Protein AF-A0A1Q5PZD9-F1 (afdb_monomer_lite)

Foldseek 3Di:
DDPVVVQVLQADPVRHGVVVLVVQLVLLVVVLVVVPNDQPDPVSVVVLSNLSSLLSVLCVVVVVPDQDSLLSNLLSVLLVLCVVPDDPVVSSVVSNVLSVVSSPDDNVVNNVVSVVVVVVSVVVVVVVVVVVVVVVVVVCLVVQHWDWAFDDPPPPDGGTDIDTSDDPVRCVVVVVVVVVVVVVVVVVVVVVVPDPPPPPPDDDDDDDDDD

Secondary structure (DSSP, 8-state):
--HHHHHHHHB-TTS-B-HHHHHHHHHHHHHHHHTT----SHHHHHHHHHHHHHHHHHHHHHT-----HHHHHHHHHHHHHHGGGS-HHHHHHHHHHHHHHHHHS-HHHHHHHHHHHHHHHHHHHHHHHHHHHHHHHHHHHHTT-EEEEEPPTTSSS-SEEEEE---HHHHHHHHHHHHHHHHHHHHHHHHHHTSPP------S--PPPP-

Radius of gyration: 31.78 Å; chains: 1; bounding box: 61×82×77 Å

Structure (mmCIF, N/CA/C/O backbone):
data_AF-A0A1Q5PZD9-F1
#
_entry.id   AF-A0A1Q5PZD9-F1
#
loop_
_atom_site.group_PDB
_atom_site.id
_atom_site.type_symbol
_atom_site.label_atom_id
_atom_site.label_alt_id
_atom_site.label_comp_id
_atom_site.label_asym_id
_atom_site.label_entity_id
_atom_site.label_seq_id
_atom_site.pdbx_PDB_ins_code
_atom_site.Cartn_x
_atom_site.Cartn_y
_atom_site.Cartn_z
_atom_site.occupancy
_atom_site.B_iso_or_equiv
_atom_site.auth_seq_id
_atom_site.auth_comp_id
_atom_site.auth_asym_id
_atom_site.auth_atom_id
_atom_site.pdbx_PDB_model_num
ATOM 1 N N . MET A 1 1 ? 17.433 -5.705 14.938 1.00 48.38 1 MET A N 1
ATOM 2 C CA . MET A 1 1 ? 16.698 -5.072 16.043 1.00 48.38 1 MET A CA 1
ATOM 3 C C . MET A 1 1 ? 16.615 -6.044 17.203 1.00 48.38 1 MET A C 1
ATOM 5 O O . MET A 1 1 ? 16.236 -7.189 16.971 1.00 48.38 1 MET A O 1
ATOM 9 N N . SER A 1 2 ? 17.057 -5.641 18.393 1.00 48.88 2 SER A N 1
ATOM 10 C CA . SER A 1 2 ? 17.080 -6.491 19.592 1.00 48.88 2 SER A CA 1
ATOM 11 C C . SER A 1 2 ? 15.732 -6.438 20.325 1.00 48.88 2 SER A C 1
ATOM 13 O O . SER A 1 2 ? 14.973 -5.486 20.16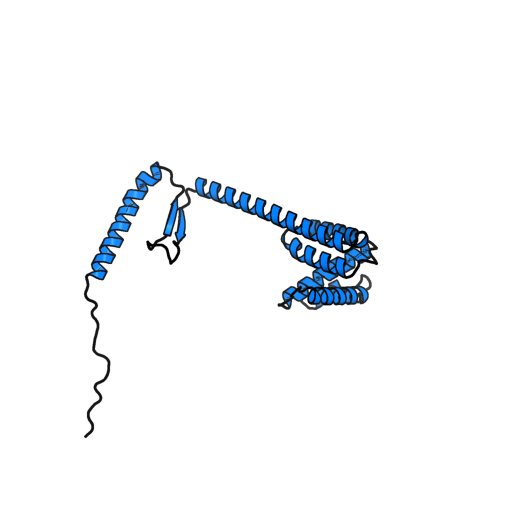8 1.00 48.88 2 SER A O 1
ATOM 15 N N . HIS A 1 3 ? 15.428 -7.442 21.157 1.00 51.12 3 HIS A N 1
ATOM 16 C CA . HIS A 1 3 ? 14.236 -7.467 22.030 1.00 51.12 3 HIS A CA 1
ATOM 17 C C . HIS A 1 3 ? 14.042 -6.165 22.838 1.00 51.12 3 HIS A C 1
ATOM 19 O O . HIS A 1 3 ? 12.917 -5.773 23.130 1.00 51.12 3 HIS A O 1
ATOM 25 N N . SER A 1 4 ? 15.140 -5.471 23.135 1.00 54.16 4 SER A N 1
ATOM 26 C CA . SER A 1 4 ? 15.207 -4.182 23.825 1.00 54.16 4 SER A CA 1
ATOM 27 C C . SER A 1 4 ? 14.403 -3.070 23.137 1.00 54.16 4 SER A C 1
ATOM 29 O O . SER A 1 4 ? 13.755 -2.286 23.818 1.00 54.16 4 SER A O 1
ATOM 31 N N . GLU A 1 5 ? 14.411 -3.008 21.801 1.00 58.25 5 GLU A N 1
ATOM 32 C CA . GLU A 1 5 ? 13.718 -1.954 21.036 1.00 58.25 5 GLU A CA 1
ATOM 33 C C . GLU A 1 5 ? 12.198 -2.157 21.015 1.00 58.25 5 GLU A C 1
ATOM 35 O O . GLU A 1 5 ? 11.444 -1.190 20.978 1.00 58.25 5 GLU A O 1
ATOM 40 N N . LEU A 1 6 ? 11.739 -3.411 21.080 1.00 58.62 6 LEU A N 1
ATOM 41 C CA . LEU A 1 6 ? 10.318 -3.744 21.203 1.00 58.62 6 LEU A CA 1
ATOM 42 C C . LEU A 1 6 ? 9.787 -3.440 22.602 1.00 58.62 6 LEU A C 1
ATOM 44 O O . LEU A 1 6 ? 8.715 -2.863 22.721 1.00 58.62 6 LEU A O 1
ATOM 48 N N . ILE A 1 7 ? 10.551 -3.775 23.646 1.00 63.88 7 ILE A N 1
ATOM 49 C CA . ILE A 1 7 ? 10.194 -3.425 25.028 1.00 63.88 7 ILE A CA 1
ATOM 50 C C . ILE A 1 7 ? 10.109 -1.904 25.172 1.00 63.88 7 ILE A C 1
ATOM 52 O O . ILE A 1 7 ? 9.107 -1.411 25.676 1.00 63.88 7 ILE A O 1
ATOM 56 N N . ALA A 1 8 ? 11.091 -1.168 24.636 1.00 62.62 8 ALA A N 1
ATOM 57 C CA . ALA A 1 8 ? 11.085 0.295 24.630 1.00 62.62 8 ALA A CA 1
ATOM 58 C C . ALA A 1 8 ? 9.850 0.887 23.921 1.00 62.62 8 ALA A C 1
ATOM 60 O O . ALA A 1 8 ? 9.328 1.921 24.326 1.00 62.62 8 ALA A O 1
ATOM 61 N N . GLN A 1 9 ? 9.358 0.218 22.874 1.00 63.75 9 GLN A N 1
ATOM 62 C CA . GLN A 1 9 ? 8.163 0.624 22.131 1.00 63.75 9 GLN A CA 1
ATOM 63 C C . GLN A 1 9 ? 6.851 0.443 22.898 1.00 63.75 9 GLN A C 1
ATOM 65 O O . GLN A 1 9 ? 5.849 1.035 22.497 1.00 63.75 9 GLN A O 1
ATOM 70 N N . PHE A 1 10 ? 6.840 -0.391 23.935 1.00 65.75 10 PHE A N 1
ATOM 71 C CA . PHE A 1 10 ? 5.665 -0.675 24.760 1.00 65.75 10 PHE A CA 1
ATOM 72 C C . PHE A 1 10 ? 5.826 -0.204 26.199 1.00 65.75 10 PHE A C 1
ATOM 74 O O . PHE A 1 10 ? 4.937 -0.431 27.009 1.00 65.75 10 PHE A O 1
ATOM 81 N N . THR A 1 11 ? 6.929 0.461 26.525 1.00 68.44 11 THR A N 1
ATOM 82 C CA . THR A 1 11 ? 7.071 1.180 27.786 1.00 68.44 11 THR A CA 1
ATOM 83 C C . THR A 1 11 ? 6.455 2.571 27.683 1.00 68.44 11 THR A C 1
ATOM 85 O O . THR A 1 11 ? 6.725 3.308 26.735 1.00 68.44 11 THR A O 1
ATOM 88 N N . THR A 1 12 ? 5.632 2.923 28.664 1.00 66.69 12 THR A N 1
ATOM 89 C CA . THR A 1 12 ? 5.070 4.257 28.873 1.00 66.69 12 THR A CA 1
ATOM 90 C C . THR A 1 12 ? 6.176 5.277 29.157 1.00 66.69 12 THR A C 1
ATOM 92 O O . THR A 1 12 ? 7.321 4.927 29.451 1.00 66.69 12 THR A O 1
ATOM 95 N N . GLU A 1 13 ? 5.826 6.565 29.153 1.00 66.94 13 GLU A N 1
ATOM 96 C CA . GLU A 1 13 ? 6.742 7.647 29.550 1.00 66.94 13 GLU A CA 1
ATOM 97 C C . GLU A 1 13 ? 7.245 7.506 31.000 1.00 66.94 13 GLU A C 1
ATOM 99 O O . GLU A 1 13 ? 8.304 8.026 31.346 1.00 66.94 13 GLU A O 1
ATOM 104 N N . THR A 1 14 ? 6.520 6.758 31.841 1.00 69.88 14 THR A N 1
ATOM 105 C CA . THR A 1 14 ? 6.902 6.430 33.222 1.00 69.88 14 THR A CA 1
ATOM 106 C C . THR A 1 14 ? 7.797 5.190 33.334 1.00 69.88 14 THR A C 1
ATOM 108 O O . THR A 1 14 ? 8.243 4.861 34.431 1.00 69.88 14 THR A O 1
ATOM 111 N N . GLY A 1 15 ? 8.106 4.520 32.217 1.00 64.94 15 GLY A N 1
ATOM 112 C CA . GLY A 1 15 ? 8.974 3.340 32.165 1.00 64.94 15 GLY A CA 1
ATOM 113 C C . GLY A 1 15 ? 8.275 2.014 32.483 1.00 64.94 15 GLY A C 1
ATOM 114 O O . GLY A 1 15 ? 8.948 0.992 32.619 1.00 64.94 15 GLY A O 1
ATOM 115 N N . GLU A 1 16 ? 6.946 2.006 32.589 1.00 72.75 16 GLU A N 1
ATOM 116 C CA . GLU A 1 16 ? 6.141 0.803 32.822 1.00 72.75 16 GLU A CA 1
ATOM 117 C C . GLU A 1 16 ? 5.703 0.184 31.494 1.00 72.75 16 GLU A C 1
ATOM 119 O O . GLU A 1 16 ? 5.474 0.899 30.527 1.00 72.75 16 GLU A O 1
ATOM 124 N N . LEU A 1 17 ? 5.568 -1.140 31.415 1.00 67.88 17 LEU A N 1
ATOM 125 C CA . LEU A 1 17 ? 4.989 -1.777 30.228 1.00 67.88 17 LEU A CA 1
ATOM 126 C C . LEU A 1 17 ? 3.489 -1.468 30.147 1.00 67.88 17 LEU A C 1
ATOM 128 O O . LEU A 1 17 ? 2.744 -1.745 31.085 1.00 67.88 17 LEU A O 1
ATOM 132 N N . ASP A 1 18 ? 3.049 -0.950 29.005 1.00 72.44 18 ASP A N 1
ATOM 133 C CA . ASP A 1 18 ? 1.646 -0.694 28.695 1.00 72.44 18 ASP A CA 1
ATOM 134 C C . ASP A 1 18 ? 0.926 -2.019 28.405 1.00 72.44 18 ASP A C 1
ATOM 136 O O . ASP A 1 18 ? 0.806 -2.474 27.264 1.00 72.44 18 ASP A O 1
ATOM 140 N N . LEU A 1 19 ? 0.486 -2.676 29.481 1.00 68.75 19 LEU A N 1
ATOM 141 C CA . LEU A 1 19 ? -0.228 -3.951 29.416 1.00 68.75 19 LEU A CA 1
ATOM 142 C C . LEU A 1 19 ? -1.550 -3.828 28.646 1.00 68.75 19 LEU A C 1
ATOM 144 O O . LEU A 1 19 ? -1.925 -4.762 27.946 1.00 68.75 19 LEU A O 1
ATOM 148 N N . GLY A 1 20 ? -2.213 -2.668 28.705 1.00 67.06 20 GLY A N 1
ATOM 149 C CA . GLY A 1 20 ? -3.445 -2.422 27.955 1.00 67.06 20 GLY A CA 1
ATOM 150 C C . GLY A 1 20 ? -3.204 -2.402 26.446 1.00 67.06 20 GLY A C 1
ATOM 151 O O . GLY A 1 20 ? -3.944 -3.033 25.691 1.00 67.06 20 GLY A O 1
ATOM 152 N N . ALA A 1 21 ? -2.130 -1.745 25.999 1.00 67.56 21 ALA A N 1
ATOM 153 C CA . ALA A 1 21 ? -1.723 -1.793 24.598 1.00 67.56 21 ALA A CA 1
ATOM 154 C C . ALA A 1 21 ? -1.313 -3.208 24.167 1.00 67.56 21 ALA A C 1
ATOM 156 O O . ALA A 1 21 ? -1.641 -3.627 23.059 1.00 67.56 21 ALA A O 1
ATOM 157 N N . LEU A 1 22 ? -0.621 -3.964 25.025 1.00 71.50 22 LEU A N 1
ATOM 158 C CA . LEU A 1 22 ? -0.232 -5.344 24.720 1.00 71.50 22 LEU A CA 1
ATOM 159 C C . LEU A 1 22 ? -1.444 -6.276 24.577 1.00 71.50 22 LEU A C 1
ATOM 161 O O . LEU A 1 22 ? -1.489 -7.049 23.620 1.00 71.50 22 LEU A O 1
ATOM 165 N N . ASP A 1 23 ? -2.439 -6.161 25.456 1.00 69.88 23 ASP A N 1
ATOM 166 C CA . ASP A 1 23 ? -3.681 -6.938 25.378 1.00 69.88 23 ASP A CA 1
ATOM 167 C C . ASP A 1 23 ? -4.491 -6.585 24.120 1.00 69.88 23 ASP A C 1
ATOM 169 O O . ASP A 1 23 ? -4.979 -7.475 23.418 1.00 69.88 23 ASP A O 1
ATOM 173 N N . ALA A 1 24 ? -4.577 -5.295 23.773 1.00 67.62 24 ALA A N 1
ATOM 174 C CA . ALA A 1 24 ? -5.228 -4.845 22.543 1.00 67.62 24 ALA A CA 1
ATOM 175 C C . ALA A 1 24 ? -4.520 -5.386 21.289 1.00 67.62 24 ALA A C 1
ATOM 177 O O . ALA A 1 24 ? -5.163 -5.819 20.331 1.00 67.62 24 ALA A O 1
ATOM 178 N N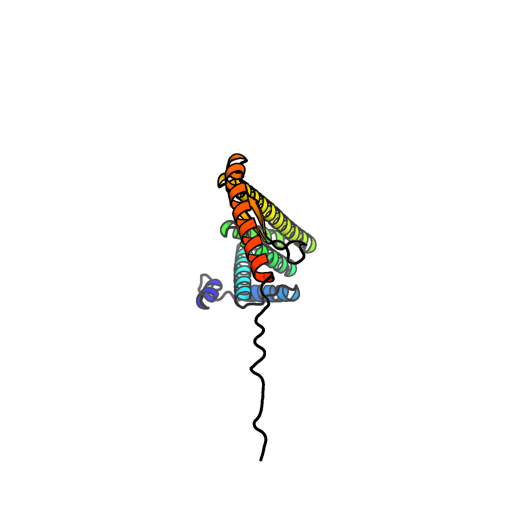 . ILE A 1 25 ? -3.185 -5.413 21.293 1.00 75.44 25 ILE A N 1
ATOM 179 C CA . ILE A 1 25 ? -2.397 -5.986 20.198 1.00 75.44 25 ILE A CA 1
ATOM 180 C C . ILE A 1 25 ? -2.634 -7.490 20.091 1.00 75.44 25 ILE A C 1
ATOM 182 O O . ILE A 1 25 ? -2.836 -7.976 18.982 1.00 75.44 25 ILE A O 1
ATOM 186 N N . ASP A 1 26 ? -2.641 -8.230 21.200 1.00 74.44 26 ASP A N 1
ATOM 187 C CA . ASP A 1 26 ? -2.904 -9.673 21.191 1.00 74.44 26 ASP A CA 1
ATOM 188 C C . ASP A 1 26 ? -4.314 -9.988 20.661 1.00 74.44 26 ASP A C 1
ATOM 190 O O . ASP A 1 26 ? -4.474 -10.856 19.798 1.00 74.44 26 ASP A O 1
ATOM 194 N N . ALA A 1 27 ? -5.327 -9.218 21.072 1.00 68.81 27 ALA A N 1
ATOM 195 C CA . ALA A 1 27 ? -6.689 -9.328 20.549 1.00 68.81 27 ALA A CA 1
ATOM 196 C C . ALA A 1 27 ? -6.745 -9.097 19.027 1.00 68.81 27 ALA A C 1
ATOM 198 O O . ALA A 1 27 ? -7.288 -9.923 18.287 1.00 68.81 27 ALA A O 1
ATOM 199 N N . LEU A 1 28 ? -6.101 -8.035 18.531 1.00 70.44 28 LEU A N 1
ATOM 200 C CA . LEU A 1 28 ? -6.043 -7.725 17.097 1.00 70.44 28 LEU A CA 1
ATOM 201 C C . LEU A 1 28 ? -5.227 -8.750 16.304 1.00 70.44 28 LEU A C 1
ATOM 203 O O . LEU A 1 28 ? -5.558 -9.074 15.160 1.00 70.44 28 LEU A O 1
ATOM 207 N N . LEU A 1 29 ? -4.170 -9.307 16.896 1.00 75.88 29 LEU A N 1
ATOM 208 C CA . LEU A 1 29 ? -3.403 -10.383 16.280 1.00 75.88 29 LEU A CA 1
ATOM 209 C C . LEU A 1 29 ? -4.251 -11.649 16.141 1.00 75.88 29 LEU A C 1
ATOM 211 O O . LEU A 1 29 ? -4.198 -12.268 15.070 1.00 75.88 29 LEU A O 1
ATOM 215 N N . ARG A 1 30 ? -5.029 -12.020 17.167 1.00 74.12 30 ARG A N 1
ATOM 216 C CA . ARG A 1 30 ? -5.947 -13.172 17.131 1.00 74.12 30 ARG A CA 1
ATOM 217 C C . ARG A 1 30 ? -7.059 -12.983 16.104 1.00 74.12 30 ARG A C 1
ATOM 219 O O . ARG A 1 30 ? -7.180 -13.818 15.210 1.00 74.12 30 ARG A O 1
ATOM 226 N N . ALA A 1 31 ? -7.763 -11.854 16.135 1.00 66.31 31 ALA A N 1
ATOM 227 C CA . ALA A 1 31 ? -8.802 -11.526 15.154 1.00 66.31 31 ALA A CA 1
ATOM 228 C C . ALA A 1 31 ? -8.245 -11.469 13.714 1.00 66.31 31 ALA A C 1
ATOM 230 O O . ALA A 1 31 ? -8.852 -11.939 12.744 1.00 66.31 31 ALA A O 1
ATOM 231 N N . GLY A 1 32 ? -7.015 -10.971 13.558 1.00 69.06 32 GLY A N 1
ATOM 232 C CA . GLY A 1 32 ? -6.272 -11.042 12.304 1.00 69.06 32 GLY A CA 1
ATOM 233 C C . GLY A 1 32 ? -6.084 -12.479 11.811 1.00 69.06 32 GLY A C 1
ATOM 234 O O . GLY A 1 32 ? -6.317 -12.766 10.638 1.00 69.06 32 GLY A O 1
ATOM 235 N N . GLN A 1 33 ? -5.706 -13.397 12.698 1.00 74.31 33 GLN A N 1
ATOM 236 C CA . GLN A 1 33 ? -5.476 -14.798 12.348 1.00 74.31 33 GLN A CA 1
ATOM 237 C C . GLN A 1 33 ? -6.770 -15.517 11.952 1.00 74.31 33 GLN A C 1
ATOM 239 O O . GLN A 1 33 ? -6.786 -16.231 10.951 1.00 74.31 33 GLN A O 1
ATOM 244 N N . GLU A 1 34 ? -7.861 -15.274 12.678 1.00 69.50 34 GLU A N 1
ATOM 245 C CA . GLU A 1 34 ? -9.195 -15.814 12.378 1.00 69.50 34 GLU A CA 1
ATOM 246 C C . GLU A 1 34 ? -9.736 -15.316 11.030 1.00 69.50 34 GLU A C 1
ATOM 248 O O . GLU A 1 34 ? -10.401 -16.054 10.307 1.00 69.50 34 GLU A O 1
ATOM 253 N N . SER A 1 35 ? -9.373 -14.093 10.633 1.00 56.66 35 SER A N 1
ATOM 254 C CA . SER A 1 35 ? -9.736 -13.509 9.335 1.00 56.66 35 SER A CA 1
ATOM 255 C C . SER A 1 35 ? -8.768 -13.856 8.188 1.00 56.66 35 SER A C 1
ATOM 257 O O . SER A 1 35 ? -8.884 -13.307 7.084 1.00 56.66 35 SER A O 1
ATOM 259 N N . GLY A 1 36 ? -7.808 -14.761 8.419 1.00 66.25 36 GLY A N 1
ATOM 260 C CA . GLY A 1 36 ? -6.874 -15.258 7.405 1.00 66.25 36 GLY A CA 1
ATOM 261 C C . GLY A 1 36 ? -5.633 -14.389 7.176 1.00 66.25 36 GLY A C 1
ATOM 262 O O . GLY A 1 36 ? -4.941 -14.568 6.173 1.00 66.25 36 GLY A O 1
ATOM 263 N N . TRP A 1 37 ? -5.320 -13.444 8.070 1.00 73.88 37 TRP A N 1
ATOM 264 C CA . TRP A 1 37 ? -4.041 -12.734 8.038 1.00 73.88 37 TRP A CA 1
ATOM 265 C C . TRP A 1 37 ? -2.918 -13.660 8.514 1.00 73.88 37 TRP A C 1
ATOM 267 O O . TRP A 1 37 ? -2.712 -13.887 9.707 1.00 73.88 37 TRP A O 1
ATOM 277 N N . SER A 1 38 ? -2.175 -14.203 7.554 1.00 69.00 38 SER A N 1
ATOM 278 C CA . SER A 1 38 ? -1.065 -15.107 7.814 1.00 69.00 38 SER A CA 1
ATOM 279 C C . SER A 1 38 ? 0.251 -14.357 8.036 1.00 69.00 38 SER A C 1
ATOM 281 O O . SER A 1 38 ? 0.680 -13.557 7.205 1.00 69.00 38 SER A O 1
ATOM 283 N N . ARG A 1 39 ? 0.924 -14.658 9.150 1.00 77.56 39 ARG A N 1
ATOM 284 C CA . ARG A 1 39 ? 2.240 -14.118 9.531 1.00 77.56 39 ARG A CA 1
ATOM 285 C C . ARG A 1 39 ? 3.234 -15.277 9.559 1.00 77.56 39 ARG A C 1
ATOM 287 O O . ARG A 1 39 ? 3.459 -15.880 10.602 1.00 77.56 39 ARG A O 1
ATOM 294 N N . HIS A 1 40 ? 3.718 -15.670 8.381 1.00 71.75 40 HIS A N 1
ATOM 295 C CA . HIS A 1 40 ? 4.473 -16.917 8.205 1.00 71.75 40 HIS A CA 1
ATOM 296 C C . HIS A 1 40 ? 5.918 -16.836 8.696 1.00 71.75 40 HIS A C 1
ATOM 298 O O . HIS A 1 40 ? 6.529 -17.875 8.947 1.00 71.75 40 HIS A O 1
ATOM 304 N N . THR A 1 41 ? 6.461 -15.627 8.842 1.00 76.94 41 THR A N 1
ATOM 305 C CA . THR A 1 41 ? 7.812 -15.416 9.358 1.00 76.94 41 THR A CA 1
ATOM 306 C C . THR A 1 41 ? 7.791 -14.657 10.689 1.00 76.94 41 THR A C 1
ATOM 308 O O . THR A 1 41 ? 6.890 -13.846 10.932 1.00 76.94 41 THR A O 1
ATOM 311 N N . PRO A 1 42 ? 8.798 -14.865 11.558 1.00 72.12 42 PRO A N 1
ATOM 312 C CA . PRO A 1 42 ? 8.985 -14.043 12.752 1.00 72.12 42 PRO A CA 1
ATOM 313 C C . PRO A 1 42 ? 9.073 -12.544 12.431 1.00 72.12 42 PRO A C 1
ATOM 315 O O . PRO A 1 42 ? 8.586 -11.718 13.196 1.00 72.12 42 PRO A O 1
ATOM 318 N N . GLN A 1 43 ? 9.655 -12.182 11.286 1.00 71.00 43 GLN A N 1
ATOM 319 C CA . GLN A 1 43 ? 9.760 -10.801 10.821 1.00 71.00 43 GLN A CA 1
ATOM 320 C C . GLN A 1 43 ? 8.389 -10.198 10.496 1.00 71.00 43 GLN A C 1
ATOM 322 O O . GLN A 1 43 ? 8.108 -9.090 10.947 1.00 71.00 43 GLN A O 1
ATOM 327 N N . ASP A 1 44 ? 7.520 -10.933 9.798 1.00 71.69 44 ASP A N 1
ATOM 328 C CA . ASP A 1 44 ? 6.149 -10.485 9.508 1.00 71.69 44 ASP A CA 1
ATOM 329 C C . ASP A 1 44 ? 5.333 -10.331 10.793 1.00 71.69 44 ASP A C 1
ATOM 331 O O . ASP A 1 44 ? 4.532 -9.406 10.932 1.00 71.69 44 ASP A O 1
ATOM 335 N N . HIS A 1 45 ? 5.552 -11.227 11.758 1.00 75.31 45 HIS A N 1
ATOM 336 C CA . HIS A 1 45 ? 4.908 -11.144 13.062 1.00 75.31 45 HIS A CA 1
ATOM 337 C C . HIS A 1 45 ? 5.355 -9.899 13.836 1.00 75.31 45 HIS A C 1
ATOM 339 O O . HIS A 1 45 ? 4.517 -9.143 14.322 1.00 75.31 45 HIS A O 1
ATOM 345 N N . LEU A 1 46 ? 6.662 -9.632 13.892 1.00 73.50 46 LEU A N 1
ATOM 346 C CA . LEU A 1 46 ? 7.195 -8.428 14.529 1.00 73.50 46 LEU A CA 1
ATOM 347 C C . LEU A 1 46 ? 6.724 -7.147 13.835 1.00 73.50 46 LEU A C 1
ATOM 349 O O . LEU A 1 46 ? 6.429 -6.160 14.504 1.00 73.50 46 LEU A O 1
ATOM 353 N N . HIS A 1 47 ? 6.633 -7.153 12.507 1.00 75.19 47 HIS A N 1
ATOM 354 C CA . HIS A 1 47 ? 6.090 -6.033 11.747 1.00 75.19 47 HIS A CA 1
ATOM 355 C C . HIS A 1 47 ? 4.630 -5.753 12.124 1.00 75.19 47 HIS A C 1
ATOM 357 O O . HIS A 1 47 ? 4.277 -4.619 12.445 1.00 75.19 47 HIS A O 1
ATOM 363 N N . ALA A 1 48 ? 3.803 -6.801 12.174 1.00 73.56 48 ALA A N 1
ATOM 364 C CA . ALA A 1 48 ? 2.410 -6.707 12.592 1.00 73.56 48 ALA A CA 1
ATOM 365 C C . ALA A 1 48 ? 2.272 -6.149 14.018 1.00 73.56 48 ALA A C 1
ATOM 367 O O . ALA A 1 48 ? 1.510 -5.211 14.226 1.00 73.56 48 ALA A O 1
ATOM 368 N N . VAL A 1 49 ? 3.050 -6.662 14.978 1.00 74.94 49 VAL A N 1
ATOM 369 C CA . VAL A 1 49 ? 3.075 -6.164 16.367 1.00 74.94 49 VAL A CA 1
ATOM 370 C C . VAL A 1 49 ? 3.409 -4.671 16.416 1.00 74.94 49 VAL A C 1
ATOM 372 O O . VAL A 1 49 ? 2.755 -3.913 17.127 1.00 74.94 49 VAL A O 1
ATOM 375 N N . ARG A 1 50 ? 4.394 -4.215 15.634 1.00 75.88 50 ARG A N 1
ATOM 376 C CA . ARG A 1 50 ? 4.789 -2.796 15.588 1.00 75.88 50 ARG A CA 1
ATOM 377 C C . ARG A 1 50 ? 3.714 -1.903 14.994 1.00 75.88 50 ARG A C 1
ATOM 379 O O . ARG A 1 50 ? 3.474 -0.810 15.504 1.00 75.88 50 ARG A O 1
ATOM 386 N N . LEU A 1 51 ? 3.099 -2.344 13.902 1.00 74.81 51 LEU A N 1
ATOM 387 C CA . LEU A 1 51 ? 2.005 -1.622 13.267 1.00 74.81 51 LEU A CA 1
ATOM 388 C C . LEU A 1 51 ? 0.812 -1.505 14.222 1.00 74.81 51 LEU A C 1
ATOM 390 O O . LEU A 1 51 ? 0.320 -0.405 14.446 1.00 74.81 51 LEU A O 1
ATOM 394 N N . LEU A 1 52 ? 0.415 -2.611 14.851 1.00 75.25 52 LEU A N 1
ATOM 395 C CA . LEU A 1 52 ? -0.671 -2.628 15.830 1.00 75.25 52 LEU A CA 1
ATOM 396 C C . LEU A 1 52 ? -0.343 -1.784 17.067 1.00 75.25 52 LEU A C 1
ATOM 398 O O . LEU A 1 52 ? -1.208 -1.072 17.560 1.00 75.25 52 LEU A O 1
ATOM 402 N N . GLY A 1 53 ? 0.913 -1.776 17.520 1.00 72.19 53 GLY A N 1
ATOM 403 C CA . GLY A 1 53 ? 1.364 -0.893 18.596 1.00 72.19 53 GLY A CA 1
ATOM 404 C C . GLY A 1 53 ? 1.276 0.593 18.245 1.00 72.19 53 GLY A C 1
ATOM 405 O O . GLY A 1 53 ? 0.833 1.392 19.069 1.00 72.19 53 GLY A O 1
ATOM 406 N N . ARG A 1 54 ? 1.645 0.974 17.012 1.00 72.06 54 ARG A N 1
ATOM 407 C CA . ARG A 1 54 ? 1.452 2.347 16.506 1.00 72.06 54 ARG A CA 1
ATOM 408 C C . ARG A 1 54 ? -0.032 2.717 16.470 1.00 72.06 54 ARG A C 1
ATOM 410 O O . ARG A 1 54 ? -0.402 3.762 16.996 1.00 72.06 54 ARG A O 1
ATOM 417 N N . ILE A 1 55 ? -0.864 1.828 15.928 1.00 70.62 55 ILE A N 1
ATOM 418 C CA . ILE A 1 55 ? -2.322 1.990 15.863 1.00 70.62 55 ILE A CA 1
ATOM 419 C C . ILE A 1 55 ? -2.920 2.168 17.264 1.00 70.62 55 ILE A C 1
ATOM 421 O O . ILE A 1 55 ? -3.648 3.128 17.491 1.00 70.62 55 ILE A O 1
ATOM 425 N N . SER A 1 56 ? -2.568 1.303 18.219 1.00 71.06 56 SER A N 1
ATOM 426 C CA . SER A 1 56 ? -3.094 1.336 19.590 1.00 71.06 56 SER A CA 1
ATOM 427 C C . SER A 1 56 ? -2.757 2.643 20.307 1.00 71.06 56 SER A C 1
ATOM 429 O O . SER A 1 56 ? -3.628 3.258 20.918 1.00 71.06 56 SER A O 1
ATOM 431 N N . ARG A 1 57 ? -1.508 3.116 20.206 1.00 71.75 57 ARG A N 1
ATOM 432 C CA . ARG A 1 57 ? -1.109 4.402 20.803 1.00 71.75 57 ARG A CA 1
ATOM 433 C C . ARG A 1 57 ? -1.815 5.580 20.151 1.00 71.75 57 ARG A C 1
ATOM 435 O O . ARG A 1 57 ? -2.202 6.520 20.840 1.00 71.75 57 ARG A O 1
ATOM 442 N N . ARG A 1 58 ? -1.993 5.537 18.829 1.00 70.25 58 ARG A N 1
ATOM 443 C CA . ARG A 1 58 ? -2.693 6.599 18.106 1.00 70.25 58 ARG A CA 1
ATOM 444 C C . ARG A 1 58 ? -4.173 6.636 18.478 1.00 70.25 58 ARG A C 1
ATOM 446 O O . ARG A 1 58 ? -4.680 7.718 18.754 1.00 70.25 58 ARG A O 1
ATOM 453 N N . ALA A 1 59 ? -4.816 5.474 18.589 1.00 67.44 59 ALA A N 1
ATOM 454 C CA . ALA A 1 59 ? -6.184 5.346 19.081 1.00 67.44 59 ALA A CA 1
ATOM 455 C C . ALA A 1 59 ? -6.326 5.932 20.498 1.00 67.44 59 ALA A C 1
ATOM 457 O O . ALA A 1 59 ? -7.194 6.777 20.724 1.00 67.44 59 ALA A O 1
ATOM 458 N N . ALA A 1 60 ? -5.412 5.588 21.415 1.00 67.19 60 ALA A N 1
ATOM 459 C CA . ALA A 1 60 ? -5.384 6.146 22.768 1.00 67.19 60 ALA A CA 1
ATOM 460 C C . ALA A 1 60 ? -5.224 7.678 22.769 1.00 67.19 60 ALA A C 1
ATOM 462 O O . ALA A 1 60 ? -5.972 8.372 23.455 1.00 67.19 60 ALA A O 1
ATOM 463 N N . ALA A 1 61 ? -4.312 8.218 21.952 1.00 68.19 61 ALA A N 1
ATOM 464 C CA . ALA A 1 61 ? -4.100 9.661 21.823 1.00 68.19 61 ALA A CA 1
ATOM 465 C C . ALA A 1 61 ? -5.315 10.400 21.228 1.00 68.19 61 ALA A C 1
ATOM 467 O O . ALA A 1 61 ? -5.584 11.538 21.602 1.00 68.19 61 ALA A O 1
ATOM 468 N N . SER A 1 62 ? -6.058 9.754 20.324 1.00 63.78 62 SER A N 1
ATOM 469 C CA . SER A 1 62 ? -7.281 10.301 19.716 1.00 63.78 62 SER A CA 1
ATOM 470 C C . SER A 1 62 ? -8.532 10.181 20.601 1.00 63.78 62 SER A C 1
ATOM 472 O O . SER A 1 62 ? -9.589 10.686 20.238 1.00 63.78 62 SER A O 1
ATOM 474 N N . GLY A 1 63 ? -8.449 9.506 21.756 1.00 62.66 63 GLY A N 1
ATOM 475 C CA . GLY A 1 63 ? -9.616 9.228 22.603 1.00 62.66 63 GLY A CA 1
ATOM 476 C C . GLY A 1 63 ? -10.583 8.192 22.013 1.00 62.66 63 GLY A C 1
ATOM 477 O O . GLY A 1 63 ? -11.696 8.034 22.512 1.00 62.66 63 GLY A O 1
ATOM 478 N N . ALA A 1 64 ? -10.161 7.469 20.971 1.00 61.72 64 ALA A N 1
ATOM 479 C CA . ALA A 1 64 ? -10.905 6.406 20.308 1.00 61.72 64 ALA A CA 1
ATOM 480 C C . ALA A 1 64 ? -10.936 5.139 21.183 1.00 61.72 64 ALA A C 1
ATOM 482 O O . ALA A 1 64 ? -10.245 4.158 20.924 1.00 61.72 64 ALA A O 1
ATOM 483 N N . THR A 1 65 ? -11.717 5.167 22.262 1.00 59.78 65 THR A N 1
ATOM 484 C CA . THR A 1 65 ? -11.773 4.087 23.263 1.00 59.78 65 THR A CA 1
ATOM 485 C C . THR A 1 65 ? -12.718 2.937 22.898 1.00 59.78 65 THR A C 1
ATOM 487 O O . THR A 1 65 ? -12.759 1.942 23.615 1.00 59.78 65 THR A O 1
ATOM 490 N N . CYS A 1 66 ? -13.471 3.032 21.796 1.00 65.25 66 CYS A N 1
ATOM 491 C CA . CYS A 1 66 ? -14.457 2.023 21.383 1.00 65.25 66 CYS A CA 1
ATOM 492 C C . CYS A 1 66 ? -14.454 1.797 19.863 1.00 65.25 66 CYS A C 1
ATOM 494 O O . CYS A 1 66 ? -15.442 2.068 19.185 1.00 65.25 66 CYS A O 1
ATOM 496 N N . ILE A 1 67 ? -13.346 1.297 19.312 1.00 69.56 67 ILE A N 1
ATOM 497 C CA . ILE A 1 67 ? -13.347 0.748 17.948 1.00 69.56 67 ILE A CA 1
ATOM 498 C C . ILE A 1 67 ? -13.808 -0.708 18.037 1.00 69.56 67 ILE A C 1
ATOM 500 O O . ILE A 1 67 ? -13.259 -1.478 18.820 1.00 69.56 67 ILE A O 1
ATOM 504 N N . ALA A 1 68 ? -14.800 -1.098 17.235 1.00 72.88 68 ALA A N 1
ATOM 505 C CA . ALA A 1 68 ? -15.211 -2.497 17.145 1.00 72.88 68 ALA A CA 1
ATOM 506 C C . ALA A 1 68 ? -14.047 -3.375 16.648 1.00 72.88 68 ALA A C 1
ATOM 508 O O . ALA A 1 68 ? -13.353 -2.997 15.701 1.00 72.88 68 ALA A O 1
ATOM 509 N N . ASP A 1 69 ? -13.868 -4.569 17.222 1.00 71.62 69 ASP A N 1
ATOM 510 C CA . ASP A 1 69 ? -12.758 -5.478 16.881 1.00 71.62 69 ASP A CA 1
ATOM 511 C C . ASP A 1 69 ? -12.667 -5.773 15.376 1.00 71.62 69 ASP A C 1
ATOM 513 O O . ASP A 1 69 ? -11.576 -5.867 14.803 1.00 71.62 69 ASP A O 1
ATOM 517 N N . THR A 1 70 ? -13.817 -5.866 14.704 1.00 75.19 70 THR A N 1
ATOM 518 C CA . THR A 1 70 ? -13.918 -6.048 13.250 1.00 75.19 70 THR A CA 1
ATOM 519 C C . THR A 1 70 ? -13.341 -4.860 12.481 1.00 75.19 70 THR A C 1
ATOM 521 O O . THR A 1 70 ? -12.548 -5.058 11.556 1.00 75.19 70 THR A O 1
ATOM 524 N N . ASN A 1 71 ? -13.672 -3.633 12.890 1.00 81.62 71 ASN A N 1
ATOM 525 C CA . ASN A 1 71 ? -13.169 -2.401 12.282 1.00 81.62 71 ASN A CA 1
ATOM 526 C C . ASN A 1 71 ? -11.675 -2.246 12.540 1.00 81.62 71 ASN A C 1
ATOM 528 O O . ASN A 1 71 ? -10.915 -2.001 11.607 1.00 81.62 71 ASN A O 1
ATOM 532 N N . ALA A 1 72 ? -11.227 -2.473 13.773 1.00 76.31 72 ALA A N 1
ATOM 533 C CA . ALA A 1 72 ? -9.815 -2.391 14.121 1.00 76.31 72 ALA A CA 1
ATOM 534 C C . ALA A 1 72 ? -8.976 -3.425 13.343 1.00 76.31 72 ALA A C 1
ATOM 536 O O . ALA A 1 72 ? -7.922 -3.096 12.793 1.00 76.31 72 ALA A O 1
ATOM 537 N N . THR A 1 73 ? -9.478 -4.656 13.199 1.00 76.19 73 THR A N 1
ATOM 538 C CA . THR A 1 73 ? -8.820 -5.704 12.402 1.00 76.19 73 THR A CA 1
ATOM 539 C C . THR A 1 73 ? -8.765 -5.338 10.920 1.00 76.19 73 THR A C 1
ATOM 541 O O . THR A 1 73 ? -7.727 -5.506 10.272 1.00 76.19 73 THR A O 1
ATOM 544 N N . LYS A 1 74 ? -9.866 -4.820 10.359 1.00 84.88 74 LYS A N 1
ATOM 545 C CA . LYS A 1 74 ? -9.909 -4.381 8.960 1.00 84.88 74 LYS A CA 1
ATOM 546 C C . LYS A 1 74 ? -8.958 -3.206 8.725 1.00 84.88 74 LYS A C 1
ATOM 548 O O . LYS A 1 74 ? -8.162 -3.279 7.792 1.00 84.88 74 LYS A O 1
ATOM 553 N N . ALA A 1 75 ? -8.970 -2.198 9.596 1.00 83.00 75 ALA A N 1
ATOM 554 C CA . ALA A 1 75 ? -8.073 -1.047 9.541 1.00 83.00 75 ALA A CA 1
ATOM 555 C C . ALA A 1 75 ? -6.603 -1.487 9.557 1.00 83.00 75 ALA A C 1
ATOM 557 O O . ALA A 1 75 ? -5.839 -1.106 8.675 1.00 83.00 75 ALA A O 1
ATOM 558 N N . ALA A 1 76 ? -6.219 -2.371 10.484 1.00 79.44 76 ALA A N 1
ATOM 559 C CA . ALA A 1 76 ? -4.857 -2.893 10.563 1.00 79.44 76 ALA A CA 1
ATOM 560 C C . ALA A 1 76 ? -4.420 -3.613 9.275 1.00 79.44 76 ALA A C 1
ATOM 562 O O . ALA A 1 76 ? -3.296 -3.427 8.806 1.00 79.44 76 ALA A O 1
ATOM 563 N N . ARG A 1 77 ? -5.307 -4.409 8.661 1.00 81.06 77 ARG A N 1
ATOM 564 C CA . ARG A 1 77 ? -5.019 -5.089 7.385 1.00 81.06 77 ARG A CA 1
ATOM 565 C C . ARG A 1 77 ? -4.860 -4.108 6.230 1.00 81.06 77 ARG A C 1
ATOM 567 O O . ARG A 1 77 ? -3.964 -4.296 5.405 1.00 81.06 77 ARG A O 1
ATOM 574 N N . THR A 1 78 ? -5.725 -3.101 6.166 1.00 86.19 78 THR A N 1
ATOM 575 C CA . THR A 1 78 ? -5.669 -2.034 5.164 1.00 86.19 78 THR A CA 1
ATOM 576 C C . THR A 1 78 ? -4.361 -1.261 5.292 1.00 86.19 78 THR A C 1
ATOM 578 O O . THR A 1 78 ? -3.593 -1.196 4.336 1.00 86.19 78 THR A O 1
ATOM 581 N N . LEU A 1 79 ? -4.034 -0.794 6.498 1.00 84.38 79 LEU A N 1
ATOM 582 C CA . LEU A 1 79 ? -2.805 -0.056 6.785 1.00 84.38 79 LEU A CA 1
ATOM 583 C C . LEU A 1 79 ? -1.550 -0.880 6.473 1.00 84.38 79 LEU A C 1
ATOM 585 O O . LEU A 1 79 ? -0.649 -0.376 5.813 1.00 84.38 79 LEU A O 1
ATOM 589 N N . ASN A 1 80 ? -1.518 -2.171 6.819 1.00 82.19 80 ASN A N 1
ATOM 590 C CA . ASN A 1 80 ? -0.387 -3.047 6.490 1.00 82.19 80 ASN A CA 1
ATOM 591 C C . ASN A 1 80 ? -0.151 -3.180 4.972 1.00 82.19 80 ASN A C 1
ATOM 593 O O . ASN A 1 80 ? 0.978 -3.360 4.523 1.00 82.19 80 ASN A O 1
ATOM 597 N N . ARG A 1 81 ? -1.213 -3.116 4.159 1.00 82.12 81 ARG A N 1
ATOM 598 C CA . ARG A 1 81 ? -1.091 -3.124 2.691 1.00 82.12 81 ARG A CA 1
ATOM 599 C C . ARG A 1 81 ? -0.657 -1.771 2.142 1.00 82.12 81 ARG A C 1
ATOM 601 O O . ARG A 1 81 ? 0.090 -1.745 1.163 1.00 82.12 81 ARG A O 1
ATOM 608 N N . CYS A 1 82 ? -1.123 -0.692 2.765 1.00 82.69 82 CYS A N 1
ATOM 609 C CA . CYS A 1 82 ? -0.826 0.676 2.370 1.00 82.69 82 CYS A CA 1
ATOM 610 C C . CYS A 1 82 ? 0.602 1.103 2.730 1.00 82.69 82 CYS A C 1
ATOM 612 O O . CYS A 1 82 ? 1.202 1.821 1.946 1.00 82.69 82 CYS A O 1
ATOM 614 N N . GLU A 1 83 ? 1.172 0.641 3.850 1.00 81.75 83 GLU A N 1
ATOM 615 C CA . GLU A 1 83 ? 2.425 1.168 4.431 1.00 81.75 83 GLU A CA 1
ATOM 616 C C . GLU A 1 83 ? 3.574 1.323 3.426 1.00 81.75 83 GLU A C 1
ATOM 618 O O . GLU A 1 83 ? 4.269 2.329 3.417 1.00 81.75 83 GLU A O 1
ATOM 623 N N . ARG A 1 84 ? 3.734 0.367 2.507 1.00 81.25 84 ARG A N 1
ATOM 624 C CA . ARG A 1 84 ? 4.793 0.390 1.481 1.00 81.25 84 ARG A CA 1
ATOM 625 C C . ARG A 1 84 ? 4.649 1.480 0.410 1.00 81.25 84 ARG A C 1
ATOM 627 O O . ARG A 1 84 ? 5.557 1.635 -0.402 1.00 81.25 84 ARG A O 1
ATOM 634 N N . PHE A 1 85 ? 3.499 2.141 0.338 1.00 80.75 85 PHE A N 1
ATOM 635 C CA . PHE A 1 85 ? 3.167 3.124 -0.693 1.00 80.75 85 PHE A CA 1
ATOM 636 C C . PHE A 1 85 ? 3.202 4.567 -0.186 1.00 80.75 85 PHE A C 1
ATOM 638 O O . PHE A 1 85 ? 3.112 5.481 -1.000 1.00 80.75 85 PHE A O 1
ATOM 645 N N . PHE A 1 86 ? 3.322 4.772 1.126 1.00 81.38 86 PHE A N 1
ATOM 646 C CA . PHE A 1 86 ? 3.282 6.092 1.745 1.00 81.38 86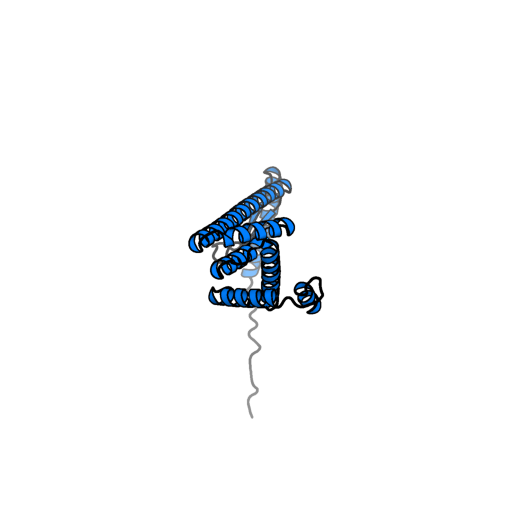 PHE A CA 1
ATOM 647 C C . PHE A 1 86 ? 4.578 6.372 2.500 1.00 81.38 86 PHE A C 1
ATOM 649 O O . PHE A 1 86 ? 5.176 5.472 3.092 1.00 81.38 86 PHE A O 1
ATOM 656 N N . ASP A 1 87 ? 4.982 7.639 2.511 1.00 84.75 87 ASP A N 1
ATOM 657 C CA . ASP A 1 87 ? 6.021 8.105 3.421 1.00 84.75 87 ASP A CA 1
ATOM 658 C C . ASP A 1 87 ? 5.532 8.002 4.878 1.00 84.75 87 ASP A C 1
ATOM 660 O O . ASP A 1 87 ? 4.328 8.134 5.123 1.00 84.75 87 ASP A O 1
ATOM 664 N N . PRO A 1 88 ? 6.428 7.800 5.864 1.00 79.06 88 PRO A N 1
ATOM 665 C CA . PRO A 1 88 ? 6.034 7.554 7.253 1.00 79.06 88 PRO A CA 1
ATOM 666 C C . PRO A 1 88 ? 5.103 8.616 7.855 1.00 79.06 88 PRO A C 1
ATOM 668 O O . PRO A 1 88 ? 4.140 8.263 8.526 1.00 79.06 88 PRO A O 1
ATOM 671 N N . GLU A 1 89 ? 5.348 9.901 7.583 1.00 81.31 89 GLU A N 1
ATOM 672 C CA . GLU A 1 89 ? 4.530 11.008 8.107 1.00 81.31 89 GLU A CA 1
ATOM 673 C C . GLU A 1 89 ? 3.105 10.980 7.533 1.00 81.31 89 GLU A C 1
ATOM 675 O O . GLU A 1 89 ? 2.125 11.045 8.272 1.00 81.31 89 GLU A O 1
ATOM 680 N N . VAL A 1 90 ? 2.983 10.779 6.217 1.00 84.44 90 VAL A N 1
ATOM 681 C CA . VAL A 1 90 ? 1.688 10.670 5.525 1.00 84.44 90 VAL A CA 1
ATOM 682 C C . VAL A 1 90 ? 0.946 9.407 5.965 1.00 84.44 90 VAL A C 1
ATOM 684 O O . VAL A 1 90 ? -0.276 9.401 6.109 1.00 84.44 90 VAL A O 1
ATOM 687 N N . PHE A 1 91 ? 1.681 8.323 6.204 1.00 84.25 91 PHE A N 1
ATOM 688 C CA . PHE A 1 91 ? 1.115 7.078 6.700 1.00 84.25 91 PHE A CA 1
ATOM 689 C C . PHE A 1 91 ? 0.556 7.218 8.122 1.00 84.25 91 PHE A C 1
ATOM 691 O O . PHE A 1 91 ? -0.497 6.650 8.424 1.00 84.25 91 PHE A O 1
ATOM 698 N N . ASP A 1 92 ? 1.214 7.989 8.986 1.00 78.69 92 ASP A N 1
ATOM 699 C CA . ASP A 1 92 ? 0.729 8.266 10.338 1.00 78.69 92 ASP A CA 1
ATOM 700 C C . ASP A 1 92 ? -0.545 9.133 10.322 1.00 78.69 92 ASP A C 1
ATOM 702 O O . ASP A 1 92 ? -1.473 8.885 11.100 1.00 78.69 92 ASP A O 1
ATOM 706 N N . GLU A 1 93 ? -0.645 10.098 9.402 1.00 84.44 93 GLU A N 1
ATOM 707 C CA . GLU A 1 93 ? -1.871 10.879 9.176 1.00 84.44 93 GLU A CA 1
ATOM 708 C C . GLU A 1 93 ? -3.020 10.007 8.652 1.00 84.44 93 GLU A C 1
ATOM 710 O O . GLU A 1 93 ? -4.126 10.045 9.199 1.00 84.44 93 GLU A O 1
ATOM 715 N N . LEU A 1 94 ? -2.749 9.159 7.652 1.00 86.50 94 LEU A N 1
ATOM 716 C CA . LEU A 1 94 ? -3.712 8.186 7.130 1.00 86.50 94 LEU A CA 1
ATOM 717 C C . LEU A 1 94 ? -4.192 7.239 8.233 1.00 86.50 94 LEU A C 1
ATOM 719 O O . LEU A 1 94 ? -5.384 6.955 8.338 1.00 86.50 94 LEU A O 1
ATOM 723 N N . THR A 1 95 ? -3.268 6.768 9.070 1.00 84.00 95 THR A N 1
ATOM 724 C CA . THR A 1 95 ? -3.579 5.912 10.216 1.00 84.00 95 THR A CA 1
ATOM 725 C C . THR A 1 95 ? -4.522 6.624 11.179 1.00 84.00 95 THR A C 1
ATOM 727 O O . THR A 1 95 ? -5.511 6.031 11.597 1.00 84.00 95 THR A O 1
ATOM 730 N N . ALA A 1 96 ? -4.264 7.893 11.506 1.00 80.56 96 ALA A N 1
ATOM 731 C CA . ALA A 1 96 ? -5.130 8.660 12.399 1.00 80.56 96 ALA A CA 1
ATOM 732 C C . ALA A 1 96 ? -6.541 8.826 11.815 1.00 80.56 96 ALA A C 1
ATOM 734 O O . ALA A 1 96 ? -7.520 8.471 12.468 1.00 80.56 96 ALA A O 1
ATOM 735 N N . SER A 1 97 ? -6.634 9.270 10.558 1.00 85.25 97 SER A N 1
ATOM 736 C CA . SER A 1 97 ? -7.913 9.477 9.874 1.00 85.25 97 SER A CA 1
ATOM 737 C C . SER A 1 97 ? -8.725 8.185 9.758 1.00 85.25 97 SER A C 1
ATOM 739 O O . SER A 1 97 ? -9.926 8.177 10.031 1.00 85.25 97 SER A O 1
ATOM 741 N N . LEU A 1 98 ? -8.074 7.068 9.417 1.00 86.69 98 LEU A N 1
ATOM 742 C CA . LEU A 1 98 ? -8.748 5.779 9.287 1.00 86.69 98 LEU A CA 1
ATOM 743 C C . LEU A 1 98 ? -9.263 5.264 10.639 1.00 86.69 98 LEU A C 1
ATOM 745 O O . LEU A 1 98 ? -10.334 4.662 10.687 1.00 86.69 98 LEU A O 1
ATOM 749 N N . LEU A 1 99 ? -8.527 5.498 11.732 1.00 83.00 99 LEU A N 1
ATOM 750 C CA . LEU A 1 99 ? -8.946 5.095 13.077 1.00 83.00 99 LEU A CA 1
ATOM 751 C C . LEU A 1 99 ? -10.090 5.957 13.614 1.00 83.00 99 LEU A C 1
ATOM 753 O O . LEU A 1 99 ? -11.023 5.409 14.191 1.00 83.00 99 LEU A O 1
ATOM 757 N N . GLU A 1 100 ? -10.065 7.269 13.384 1.00 82.62 100 GLU A N 1
ATOM 758 C CA . GLU A 1 100 ? -11.189 8.154 13.720 1.00 82.62 100 GLU A CA 1
ATOM 759 C C . GLU A 1 100 ? -12.463 7.743 12.965 1.00 82.62 100 GLU A C 1
ATOM 761 O O . GLU A 1 100 ? -13.545 7.637 13.549 1.00 82.62 100 GLU A O 1
ATOM 766 N N . HIS A 1 101 ? -12.328 7.416 11.678 1.00 83.75 101 HIS A N 1
ATOM 767 C CA . HIS A 1 101 ? -13.432 6.906 10.865 1.00 83.75 101 HIS A CA 1
ATOM 768 C C . HIS A 1 101 ? -13.961 5.561 11.387 1.00 83.75 101 HIS A C 1
ATOM 770 O O . HIS A 1 101 ? -15.170 5.358 11.492 1.00 83.75 101 HIS A O 1
ATOM 776 N N . ALA A 1 102 ? -13.065 4.665 11.813 1.00 82.56 102 ALA A N 1
ATOM 777 C CA . ALA A 1 102 ? -13.405 3.345 12.352 1.00 82.56 102 ALA A CA 1
ATOM 778 C C . ALA A 1 102 ? -14.264 3.382 13.628 1.00 82.56 102 ALA A C 1
ATOM 780 O O . ALA A 1 102 ? -14.983 2.416 13.896 1.00 82.56 102 ALA A O 1
ATOM 781 N N . VAL A 1 103 ? -14.184 4.464 14.414 1.00 79.25 103 VAL A N 1
ATOM 782 C CA . VAL A 1 103 ? -15.007 4.678 15.620 1.00 79.25 103 VAL A CA 1
ATOM 783 C C . VAL A 1 103 ? -16.451 5.023 15.262 1.00 79.25 103 VAL A C 1
ATOM 785 O O . VAL A 1 103 ? -17.374 4.674 15.993 1.00 79.25 103 VAL A O 1
ATOM 788 N N . THR A 1 104 ? -16.651 5.755 14.168 1.00 77.56 104 THR A N 1
ATOM 789 C CA . THR A 1 104 ? -17.930 6.421 13.880 1.00 77.56 104 THR A CA 1
ATOM 790 C C . THR A 1 104 ? -18.811 5.649 12.907 1.00 77.56 104 THR A C 1
ATOM 792 O O . THR A 1 104 ? -20.031 5.822 12.920 1.00 77.56 104 THR A O 1
ATOM 795 N N . VAL A 1 105 ? -18.213 4.792 12.080 1.00 82.12 105 VAL A N 1
ATOM 796 C CA . VAL A 1 105 ? -18.898 4.106 10.984 1.00 82.12 105 VAL A CA 1
ATOM 797 C C . VAL A 1 105 ? -19.234 2.662 11.343 1.00 82.12 105 VAL A C 1
ATOM 799 O O . VAL A 1 105 ? -18.468 1.959 12.008 1.00 82.12 105 VAL A O 1
ATOM 802 N N . ASP A 1 106 ? -20.401 2.204 10.885 1.00 85.81 106 ASP A N 1
ATOM 803 C CA . ASP A 1 106 ? -20.807 0.812 11.045 1.00 85.81 106 ASP A CA 1
ATOM 804 C C . ASP A 1 106 ? -19.838 -0.145 10.317 1.00 85.81 106 ASP A C 1
ATOM 806 O O . ASP A 1 106 ? -19.203 0.240 9.330 1.00 85.81 106 ASP A O 1
ATOM 810 N N . PRO A 1 107 ? -19.709 -1.405 10.765 1.00 82.31 107 PRO A N 1
ATOM 811 C CA . PRO A 1 107 ? -18.688 -2.295 10.224 1.00 82.31 107 PRO A CA 1
ATOM 812 C C . PRO A 1 107 ? -18.777 -2.572 8.723 1.00 82.31 107 PRO A C 1
ATOM 814 O O . PRO A 1 107 ? -17.743 -2.661 8.060 1.00 82.31 107 PRO A O 1
ATOM 817 N N . ASP A 1 108 ? -19.981 -2.683 8.164 1.00 85.06 108 ASP A N 1
ATOM 818 C CA . ASP A 1 108 ? -20.150 -3.024 6.750 1.00 85.06 108 ASP A CA 1
ATOM 819 C C . ASP A 1 108 ? -19.759 -1.852 5.847 1.00 85.06 108 ASP A C 1
ATOM 821 O O . ASP A 1 108 ? -19.114 -2.040 4.809 1.00 85.06 108 ASP A O 1
ATOM 825 N N . SER A 1 109 ? -20.120 -0.632 6.244 1.00 88.44 109 SER A N 1
ATOM 826 C CA . SER A 1 109 ? -19.705 0.589 5.552 1.00 88.44 109 SER A CA 1
ATOM 827 C C . SER A 1 109 ? -18.197 0.813 5.680 1.00 88.44 109 SER A C 1
ATOM 829 O O . SER A 1 109 ? -17.526 1.053 4.677 1.00 88.44 109 SER A O 1
ATOM 831 N N . PHE A 1 110 ? -17.633 0.614 6.874 1.00 88.56 110 PHE A N 1
ATOM 832 C CA . PHE A 1 110 ? -16.198 0.777 7.107 1.00 88.56 110 PHE A CA 1
ATOM 833 C C . PHE A 1 110 ? -15.352 -0.204 6.278 1.00 88.56 110 PHE A C 1
ATOM 835 O O . PHE A 1 110 ? -14.297 0.152 5.743 1.00 88.56 110 PHE A O 1
ATOM 842 N N . VAL A 1 111 ? -15.826 -1.444 6.115 1.00 86.62 111 VAL A N 1
ATOM 843 C CA . VAL A 1 111 ? -15.182 -2.435 5.242 1.00 86.62 111 VAL A CA 1
ATOM 844 C C . VAL A 1 111 ? -15.139 -1.953 3.793 1.00 86.62 111 VAL A C 1
ATOM 846 O O . VAL A 1 111 ? -14.081 -2.063 3.167 1.00 86.62 111 VAL A O 1
ATOM 849 N N . LYS A 1 112 ? -16.240 -1.391 3.276 1.00 89.75 112 LYS A N 1
ATOM 850 C CA . LYS A 1 112 ? -16.294 -0.839 1.912 1.00 89.75 112 LYS A CA 1
ATOM 851 C C . LYS A 1 112 ? -15.342 0.336 1.740 1.00 89.75 112 LYS A C 1
ATOM 853 O O . LYS A 1 112 ? -14.652 0.397 0.728 1.00 89.75 112 LYS A O 1
ATOM 858 N N . ASP A 1 113 ? -15.264 1.225 2.723 1.00 89.38 113 ASP A N 1
ATOM 859 C CA . ASP A 1 113 ? -14.363 2.379 2.674 1.00 89.38 113 ASP A CA 1
ATOM 860 C C . ASP A 1 113 ? -12.894 1.943 2.645 1.00 89.38 113 ASP A C 1
ATOM 862 O O . ASP A 1 113 ? -12.111 2.427 1.828 1.00 89.38 113 ASP A O 1
ATOM 866 N N . CYS A 1 114 ? -12.533 0.945 3.456 1.00 89.44 114 CYS A N 1
ATOM 867 C CA . CYS A 1 114 ? -11.212 0.323 3.406 1.00 89.44 114 CYS A CA 1
ATOM 868 C C . CYS A 1 114 ? -10.903 -0.312 2.040 1.00 89.44 114 CYS A C 1
ATOM 870 O O . CYS A 1 114 ? -9.782 -0.198 1.546 1.00 89.44 114 CYS A O 1
ATOM 872 N N . ASP A 1 115 ? -11.871 -1.004 1.435 1.00 90.12 115 ASP A N 1
ATOM 873 C CA . ASP A 1 115 ? -11.683 -1.639 0.127 1.00 90.12 115 ASP A CA 1
ATOM 874 C C . ASP A 1 115 ? -11.572 -0.604 -1.004 1.00 90.12 115 ASP A C 1
ATOM 876 O O . ASP A 1 115 ? -10.755 -0.777 -1.910 1.00 90.12 115 ASP A O 1
ATOM 880 N N . ASN A 1 116 ? -12.321 0.499 -0.920 1.00 91.00 116 ASN A N 1
ATOM 881 C CA . ASN A 1 116 ? -12.199 1.629 -1.841 1.00 91.00 116 ASN A CA 1
ATOM 882 C C . ASN A 1 116 ? -10.816 2.282 -1.738 1.00 91.00 116 ASN A C 1
ATOM 884 O O . ASN A 1 116 ? -10.165 2.465 -2.762 1.00 91.00 116 ASN A O 1
ATOM 888 N N . LEU A 1 117 ? -10.325 2.537 -0.519 1.00 90.88 117 LEU A N 1
ATOM 889 C CA . LEU A 1 117 ? -8.982 3.080 -0.300 1.00 90.88 117 LEU A CA 1
ATOM 890 C C . LEU A 1 117 ? -7.902 2.197 -0.940 1.00 90.88 117 LEU A C 1
ATOM 892 O O . LEU A 1 117 ? -7.009 2.702 -1.616 1.00 90.88 117 LEU A O 1
ATOM 896 N N . LEU A 1 118 ? -7.977 0.875 -0.755 1.00 89.75 118 LEU A N 1
ATOM 897 C CA . LEU A 1 118 ? -7.017 -0.050 -1.367 1.00 89.75 118 LEU A CA 1
ATOM 898 C C . LEU A 1 118 ? -7.087 -0.025 -2.893 1.00 89.75 118 LEU A C 1
ATOM 900 O O . LEU A 1 118 ? -6.046 -0.057 -3.545 1.00 89.75 118 LEU A O 1
ATOM 904 N N . ARG A 1 119 ? -8.295 0.060 -3.459 1.00 89.38 119 ARG A N 1
ATOM 905 C CA . ARG A 1 119 ? -8.470 0.176 -4.907 1.00 89.38 119 ARG A CA 1
ATOM 906 C C . ARG A 1 119 ? -7.843 1.462 -5.438 1.00 89.38 119 ARG A C 1
ATOM 908 O O . ARG A 1 119 ? -7.136 1.410 -6.438 1.00 89.38 119 ARG A O 1
ATOM 915 N N . ASP A 1 120 ? -8.048 2.585 -4.759 1.00 88.38 120 ASP A N 1
ATOM 916 C CA . ASP A 1 120 ? -7.485 3.872 -5.168 1.00 88.38 120 ASP A CA 1
ATOM 917 C C . ASP A 1 120 ? -5.946 3.850 -5.104 1.00 88.38 120 ASP A C 1
ATOM 919 O O . ASP A 1 120 ? -5.273 4.334 -6.017 1.00 88.38 120 ASP A O 1
ATOM 923 N N . VAL A 1 121 ? -5.374 3.216 -4.072 1.00 87.88 121 VAL A N 1
ATOM 924 C CA . VAL A 1 121 ? -3.921 2.995 -3.960 1.00 87.88 121 VAL A CA 1
ATOM 925 C C . VAL A 1 121 ? -3.400 2.124 -5.108 1.00 87.88 121 VAL A C 1
ATOM 927 O O . VAL A 1 121 ? -2.392 2.473 -5.728 1.00 87.88 121 VAL A O 1
ATOM 930 N N . ASP A 1 122 ? -4.086 1.027 -5.432 1.00 86.00 122 ASP A N 1
ATOM 931 C CA . ASP A 1 122 ? -3.712 0.149 -6.546 1.00 86.00 122 ASP A CA 1
ATOM 932 C C . ASP A 1 122 ? -3.801 0.883 -7.899 1.00 86.00 122 ASP A C 1
ATOM 934 O O . ASP A 1 122 ? -2.900 0.763 -8.732 1.00 86.00 122 ASP A O 1
ATOM 938 N N . GLU A 1 123 ? -4.835 1.701 -8.114 1.00 88.06 123 GLU A N 1
ATOM 939 C CA . GLU A 1 123 ? -4.990 2.517 -9.325 1.00 88.06 123 GLU A CA 1
ATOM 940 C C . GLU A 1 123 ? -3.876 3.563 -9.468 1.00 88.06 123 GLU A C 1
ATOM 942 O O . GLU A 1 123 ? -3.313 3.737 -10.555 1.00 88.06 123 GLU A O 1
ATOM 947 N N . MET A 1 124 ? -3.524 4.253 -8.380 1.00 82.69 124 MET A N 1
ATOM 948 C CA . MET A 1 124 ? -2.433 5.232 -8.369 1.00 82.69 124 MET A CA 1
ATOM 949 C C . MET A 1 124 ? -1.069 4.568 -8.586 1.00 82.69 124 MET A C 1
ATOM 951 O O . MET A 1 124 ? -0.231 5.095 -9.327 1.00 82.69 124 MET A O 1
ATOM 955 N N . SER A 1 125 ? -0.858 3.383 -8.006 1.00 78.44 125 SER A N 1
ATOM 956 C CA . SER A 1 125 ? 0.339 2.575 -8.251 1.00 78.44 125 SER A CA 1
ATOM 957 C C . SER A 1 125 ? 0.430 2.118 -9.713 1.00 78.44 125 SER A C 1
ATOM 959 O O . SER A 1 125 ? 1.498 2.194 -10.320 1.00 78.44 125 SER A O 1
ATOM 961 N N . GLY A 1 126 ? -0.690 1.715 -10.319 1.00 81.25 126 GLY A N 1
ATOM 962 C CA . GLY A 1 126 ? -0.747 1.366 -11.740 1.00 81.25 126 GLY A CA 1
ATOM 963 C C . GLY A 1 126 ? -0.360 2.539 -12.644 1.00 81.25 126 GLY A C 1
ATOM 964 O O . GLY A 1 126 ? 0.518 2.403 -13.496 1.00 81.25 126 GLY A O 1
ATOM 965 N N . LYS A 1 127 ? -0.937 3.725 -12.407 1.00 83.25 127 LYS A N 1
ATOM 966 C CA . LYS A 1 127 ? -0.630 4.940 -13.187 1.00 83.25 127 LYS A CA 1
ATOM 967 C C . LYS A 1 127 ? 0.846 5.331 -13.102 1.00 83.25 127 LYS A C 1
ATOM 969 O O . LYS A 1 127 ? 1.461 5.618 -14.126 1.00 83.25 127 LYS A O 1
ATOM 974 N N . THR A 1 128 ? 1.432 5.290 -11.906 1.00 79.00 128 THR A N 1
ATOM 975 C CA . THR A 1 128 ? 2.858 5.604 -11.714 1.00 79.00 128 THR A CA 1
ATOM 976 C C . THR A 1 128 ? 3.776 4.587 -12.398 1.00 79.00 128 THR A C 1
ATOM 978 O O . THR A 1 128 ? 4.789 4.971 -12.986 1.00 79.00 128 THR A O 1
ATOM 981 N N . GLN A 1 129 ? 3.427 3.297 -12.398 1.00 73.88 129 GLN A N 1
ATOM 982 C CA . GLN A 1 129 ? 4.175 2.285 -13.153 1.00 73.88 129 GLN A CA 1
ATOM 983 C C . GLN A 1 129 ? 4.084 2.494 -14.668 1.00 73.88 129 GLN A C 1
ATOM 985 O O . GLN A 1 129 ? 5.101 2.377 -15.358 1.00 73.88 129 GLN A O 1
ATOM 990 N N . ASP A 1 130 ? 2.906 2.845 -15.181 1.00 78.31 130 ASP A N 1
ATOM 991 C CA . ASP A 1 130 ? 2.706 3.150 -16.598 1.00 78.31 130 ASP A CA 1
ATOM 992 C C . ASP A 1 130 ? 3.502 4.389 -17.029 1.00 78.31 130 ASP A C 1
ATOM 994 O O . ASP A 1 130 ? 4.116 4.399 -18.099 1.00 78.31 130 ASP A O 1
ATOM 998 N N . GLU A 1 131 ? 3.544 5.431 -16.198 1.00 80.88 131 GLU A N 1
ATOM 999 C CA . GLU A 1 131 ? 4.360 6.626 -16.435 1.00 80.88 131 GLU A CA 1
ATOM 1000 C C . GLU A 1 131 ? 5.856 6.303 -16.437 1.00 80.88 131 GLU A C 1
ATOM 1002 O O . GLU A 1 131 ? 6.570 6.689 -17.365 1.00 80.88 131 GLU A O 1
ATOM 1007 N N . LEU A 1 132 ? 6.335 5.512 -15.474 1.00 74.62 132 LEU A N 1
ATOM 1008 C CA . LEU A 1 132 ? 7.719 5.033 -15.461 1.00 74.62 132 LEU A CA 1
ATOM 1009 C C . LEU A 1 132 ? 8.047 4.174 -16.687 1.00 74.62 132 LEU A C 1
ATOM 1011 O O . LEU A 1 132 ? 9.150 4.267 -17.228 1.00 74.62 132 LEU A O 1
ATOM 1015 N N . ALA A 1 133 ? 7.114 3.339 -17.147 1.00 75.88 133 ALA A N 1
ATOM 1016 C CA . ALA A 1 133 ? 7.289 2.554 -18.362 1.00 75.88 133 ALA A CA 1
ATOM 1017 C C . ALA A 1 133 ? 7.392 3.458 -19.599 1.00 75.88 133 ALA A C 1
ATOM 1019 O O . ALA A 1 133 ? 8.280 3.247 -20.428 1.00 75.88 133 ALA A O 1
ATOM 1020 N N . LYS A 1 134 ? 6.552 4.498 -19.701 1.00 82.69 134 LYS A N 1
ATOM 1021 C CA . LYS A 1 134 ? 6.639 5.506 -20.772 1.00 82.69 134 LYS A CA 1
ATOM 1022 C C . LYS A 1 134 ? 7.983 6.228 -20.750 1.00 82.69 134 LYS A C 1
ATOM 1024 O O . LYS A 1 134 ? 8.652 6.256 -21.779 1.00 82.69 134 LYS A O 1
ATOM 1029 N N . LEU A 1 135 ? 8.427 6.701 -19.585 1.00 78.06 135 LEU A N 1
ATOM 1030 C CA . LEU A 1 135 ? 9.728 7.359 -19.427 1.00 78.06 135 LEU A CA 1
ATOM 1031 C C . LEU A 1 135 ? 10.889 6.436 -19.808 1.00 78.06 135 LEU A C 1
ATOM 1033 O O . LEU A 1 135 ? 11.800 6.856 -20.513 1.00 78.06 135 LEU A O 1
ATOM 1037 N N . LYS A 1 136 ? 10.848 5.155 -19.422 1.00 75.81 136 LYS A N 1
ATOM 1038 C CA . LYS A 1 136 ? 11.864 4.169 -19.831 1.00 75.81 136 LYS A CA 1
ATOM 1039 C C . LYS A 1 136 ? 11.870 3.925 -21.337 1.00 75.81 136 LYS A C 1
ATOM 1041 O O . LYS A 1 136 ? 12.938 3.742 -21.915 1.00 75.81 136 LYS A O 1
ATOM 1046 N N . ILE A 1 137 ? 10.704 3.914 -21.982 1.00 71.06 137 ILE A N 1
ATOM 1047 C CA . ILE A 1 137 ? 10.602 3.802 -23.442 1.00 71.06 137 ILE A CA 1
ATOM 1048 C C . ILE A 1 137 ? 11.181 5.054 -24.110 1.00 71.06 137 ILE A C 1
ATOM 1050 O O . ILE A 1 137 ? 11.934 4.933 -25.072 1.00 71.06 137 ILE A O 1
ATOM 1054 N N . GLU A 1 138 ? 10.863 6.247 -23.611 1.00 76.00 138 GLU A N 1
ATOM 1055 C CA . GLU A 1 138 ? 11.397 7.513 -24.125 1.00 76.00 138 GLU A CA 1
ATOM 1056 C C . GLU A 1 138 ? 12.911 7.615 -23.941 1.00 76.00 138 GLU A C 1
ATOM 1058 O O . GLU A 1 138 ? 13.622 7.921 -24.896 1.00 76.00 138 GLU A O 1
ATOM 1063 N N . GLN A 1 139 ? 13.418 7.257 -22.763 1.00 70.56 139 GLN A N 1
ATOM 1064 C CA . GLN A 1 139 ? 14.847 7.179 -22.489 1.00 70.56 139 GLN A CA 1
ATOM 1065 C C . GLN A 1 139 ? 15.529 6.143 -23.390 1.00 70.56 139 GLN A C 1
ATOM 1067 O O . GLN A 1 139 ? 16.531 6.447 -24.022 1.00 70.56 139 GLN A O 1
ATOM 1072 N N . SER A 1 140 ? 14.951 4.948 -23.550 1.00 65.19 140 SER A N 1
ATOM 1073 C CA . SER A 1 140 ? 15.481 3.926 -24.460 1.00 65.19 140 SER A CA 1
ATOM 1074 C C . SER A 1 140 ? 15.508 4.392 -25.921 1.00 65.19 140 SER A C 1
ATOM 1076 O O . SER A 1 140 ? 16.431 4.035 -26.657 1.00 65.19 140 SER A O 1
ATOM 1078 N N . ARG A 1 141 ? 14.537 5.214 -26.343 1.00 67.12 141 ARG A N 1
ATOM 1079 C CA . ARG A 1 141 ? 14.544 5.873 -27.658 1.00 67.12 141 ARG A CA 1
ATOM 1080 C C . ARG A 1 141 ? 15.656 6.915 -27.773 1.00 67.12 141 ARG A C 1
ATOM 1082 O O . ARG A 1 141 ? 16.326 6.943 -28.801 1.00 67.12 141 ARG A O 1
ATOM 1089 N N . ALA A 1 142 ? 15.859 7.739 -26.747 1.00 68.19 142 ALA A N 1
ATOM 1090 C CA . ALA A 1 142 ? 16.932 8.736 -26.707 1.00 68.19 142 ALA A CA 1
ATOM 1091 C C . ALA A 1 142 ? 18.324 8.078 -26.732 1.00 68.19 142 ALA A C 1
ATOM 1093 O O . ALA A 1 142 ? 19.185 8.472 -27.517 1.00 68.19 142 ALA A O 1
ATOM 1094 N N . ASP A 1 143 ? 18.501 7.016 -25.949 1.00 66.31 143 ASP A N 1
ATOM 1095 C CA . ASP A 1 143 ? 19.765 6.293 -25.782 1.00 66.31 143 ASP A CA 1
ATOM 1096 C C . ASP A 1 143 ? 20.057 5.305 -26.927 1.00 66.31 143 ASP A C 1
ATOM 1098 O O . ASP A 1 143 ? 21.077 4.614 -26.906 1.00 66.31 143 ASP A O 1
ATOM 1102 N N . ARG A 1 144 ? 19.167 5.206 -27.929 1.00 67.06 144 ARG A N 1
ATOM 1103 C CA . ARG A 1 144 ? 19.235 4.221 -29.029 1.00 67.06 144 ARG A CA 1
ATOM 1104 C C . ARG A 1 144 ? 19.428 2.788 -28.517 1.00 67.06 144 ARG A C 1
ATOM 1106 O O . ARG A 1 144 ? 20.188 1.994 -29.075 1.00 67.06 144 ARG A O 1
ATOM 1113 N N . GLY A 1 145 ? 18.747 2.466 -27.420 1.00 61.09 145 GLY A N 1
ATOM 1114 C CA . GLY A 1 145 ? 18.896 1.200 -26.717 1.00 61.09 145 GLY A CA 1
ATOM 1115 C C . GLY A 1 145 ? 18.478 -0.005 -27.564 1.00 61.09 145 GLY A C 1
ATOM 1116 O O . GLY A 1 145 ? 17.570 0.062 -28.399 1.00 61.09 145 GLY A O 1
ATOM 1117 N N . ILE A 1 146 ? 19.138 -1.136 -27.309 1.00 62.91 146 ILE A N 1
ATOM 1118 C CA . ILE A 1 146 ? 18.801 -2.441 -27.880 1.00 62.91 146 ILE A CA 1
ATOM 1119 C C . ILE A 1 146 ? 18.215 -3.307 -26.765 1.00 62.91 146 ILE A C 1
ATOM 1121 O O . ILE A 1 146 ? 18.896 -3.605 -25.784 1.00 62.91 146 ILE A O 1
ATOM 1125 N N . VAL A 1 147 ? 16.969 -3.749 -26.933 1.00 58.44 147 VAL A N 1
ATOM 1126 C CA . VAL A 1 147 ? 16.302 -4.670 -26.007 1.00 58.44 147 VAL A CA 1
ATOM 1127 C C . VAL A 1 147 ? 16.220 -6.051 -26.646 1.00 58.44 147 VAL A C 1
ATOM 1129 O O . VAL A 1 147 ? 15.615 -6.225 -27.704 1.00 58.44 147 VAL A O 1
ATOM 1132 N N . PHE A 1 148 ? 16.811 -7.042 -25.981 1.00 58.25 148 PHE A N 1
ATOM 1133 C CA . PHE A 1 148 ? 16.690 -8.450 -26.345 1.00 58.25 148 PHE A CA 1
ATOM 1134 C C . PHE A 1 148 ? 15.558 -9.086 -25.543 1.00 58.25 148 PHE A C 1
ATOM 1136 O O . PHE A 1 148 ? 15.631 -9.170 -24.319 1.00 58.25 148 PHE A O 1
ATOM 1143 N N . ILE A 1 149 ? 14.527 -9.560 -26.234 1.00 66.25 149 ILE A N 1
ATOM 1144 C CA . ILE A 1 149 ? 13.405 -10.289 -25.648 1.00 66.25 149 ILE A CA 1
ATOM 1145 C C . ILE A 1 149 ? 13.557 -11.754 -26.065 1.00 66.25 149 ILE A C 1
ATOM 1147 O O . ILE A 1 149 ? 13.361 -12.073 -27.237 1.00 66.25 149 ILE A O 1
ATOM 1151 N N . PRO A 1 150 ? 13.948 -12.666 -25.159 1.00 61.16 150 PRO A N 1
ATOM 1152 C CA . PRO A 1 150 ? 14.030 -14.087 -25.478 1.00 61.16 150 PRO A CA 1
ATOM 1153 C C . PRO A 1 150 ? 12.670 -14.590 -25.971 1.00 61.16 150 PRO A C 1
ATOM 1155 O O . PRO A 1 150 ? 11.653 -14.336 -25.325 1.00 61.16 150 PRO A O 1
ATOM 1158 N N . ARG A 1 151 ? 12.637 -15.294 -27.109 1.00 68.19 151 ARG A N 1
ATOM 1159 C CA . ARG A 1 151 ? 11.393 -15.900 -27.594 1.00 68.19 151 ARG A CA 1
ATOM 1160 C C . ARG A 1 151 ? 11.013 -17.067 -26.690 1.00 68.19 151 ARG A C 1
ATOM 1162 O O . ARG A 1 151 ? 11.885 -17.778 -26.186 1.00 68.19 151 ARG A O 1
ATOM 1169 N N . ASP A 1 152 ? 9.710 -17.256 -26.505 1.00 66.62 152 ASP A N 1
ATOM 1170 C CA . ASP A 1 152 ? 9.170 -18.357 -25.709 1.00 66.62 152 ASP A CA 1
ATOM 1171 C C . ASP A 1 152 ? 9.640 -19.719 -26.258 1.00 66.62 152 ASP A C 1
ATOM 1173 O O . ASP A 1 152 ? 9.880 -19.897 -27.454 1.00 66.62 152 ASP A O 1
ATOM 1177 N N . ARG A 1 153 ? 9.752 -20.707 -25.371 1.00 61.06 153 ARG A N 1
ATOM 1178 C CA . ARG A 1 153 ? 10.193 -22.076 -25.647 1.00 61.06 153 ARG A CA 1
ATOM 1179 C C . ARG A 1 153 ? 9.321 -22.789 -26.685 1.00 61.06 153 ARG A C 1
ATOM 1181 O O . ARG A 1 153 ? 9.810 -23.705 -27.341 1.00 61.06 153 ARG A O 1
ATOM 1188 N N . ASN A 1 154 ? 8.070 -22.358 -26.839 1.00 70.38 154 ASN A N 1
ATOM 1189 C CA . ASN A 1 154 ? 7.114 -22.895 -27.810 1.00 70.38 154 ASN A CA 1
ATOM 1190 C C . ASN A 1 154 ? 7.085 -22.119 -29.140 1.00 70.38 154 ASN A C 1
ATOM 1192 O O . ASN A 1 154 ? 6.306 -22.457 -30.030 1.00 70.38 154 ASN A O 1
ATOM 1196 N N . HIS A 1 155 ? 7.909 -21.079 -29.295 1.00 63.47 155 HIS A N 1
ATOM 1197 C CA . HIS A 1 155 ? 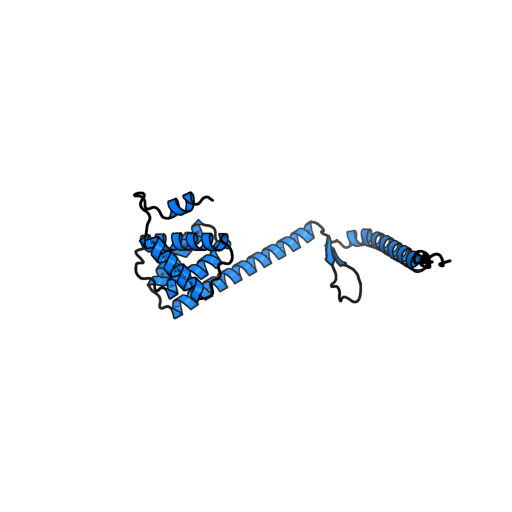7.977 -20.310 -30.531 1.00 63.47 155 HIS A CA 1
ATOM 1198 C C . HIS A 1 155 ? 8.571 -21.176 -31.665 1.00 63.47 155 HIS A C 1
ATOM 1200 O O . HIS A 1 155 ? 9.582 -21.851 -31.446 1.00 63.47 155 HIS A O 1
ATOM 1206 N N . PRO A 1 156 ? 7.999 -21.162 -32.889 1.00 71.44 156 PRO A N 1
ATOM 1207 C CA . PRO A 1 156 ? 8.430 -22.032 -33.996 1.00 71.44 156 PRO A CA 1
ATOM 1208 C C . PRO A 1 156 ? 9.897 -21.823 -34.405 1.00 71.44 156 PRO A C 1
ATOM 1210 O O . PRO A 1 156 ? 10.529 -22.703 -34.989 1.00 71.44 156 PRO A O 1
ATOM 1213 N N . GLU A 1 157 ? 10.458 -20.664 -34.067 1.00 64.12 157 GLU A N 1
ATOM 1214 C CA . GLU A 1 157 ? 11.852 -20.312 -34.303 1.00 64.12 157 GLU A CA 1
ATOM 1215 C C . GLU A 1 157 ? 12.597 -20.038 -32.995 1.00 64.12 157 GLU A C 1
ATOM 1217 O O . GLU A 1 157 ? 12.188 -19.178 -32.213 1.00 64.12 157 GLU A O 1
ATOM 1222 N N . PHE A 1 158 ? 13.748 -20.690 -32.815 1.00 53.88 158 PHE A N 1
ATOM 1223 C CA . PHE A 1 158 ? 14.683 -20.410 -31.724 1.00 53.88 158 PHE A CA 1
ATOM 1224 C C . PHE A 1 158 ? 15.361 -19.044 -31.919 1.00 53.88 158 PHE A C 1
ATOM 1226 O O . PHE A 1 158 ? 16.027 -18.829 -32.935 1.00 53.88 158 PHE A O 1
ATOM 1233 N N . GLY A 1 159 ? 15.262 -18.148 -30.935 1.00 65.56 159 GLY A N 1
ATOM 1234 C CA . GLY A 1 159 ? 15.913 -16.838 -30.990 1.00 65.56 159 GLY A CA 1
ATOM 1235 C C . GLY A 1 159 ? 15.486 -15.880 -29.879 1.00 65.56 159 GLY A C 1
ATOM 1236 O O . GLY A 1 159 ? 14.792 -16.264 -28.943 1.00 65.56 159 GLY A O 1
ATOM 1237 N N . ALA A 1 160 ? 15.911 -14.627 -30.001 1.00 59.34 160 ALA A N 1
ATOM 1238 C CA . ALA A 1 160 ? 15.396 -13.499 -29.236 1.00 59.34 160 ALA A CA 1
ATOM 1239 C C . ALA A 1 160 ? 14.887 -12.459 -30.236 1.00 59.34 160 ALA A C 1
ATOM 1241 O O . ALA A 1 160 ? 15.545 -12.219 -31.252 1.00 59.34 160 ALA A O 1
ATOM 1242 N N . ASP A 1 161 ? 13.733 -11.863 -29.961 1.00 58.47 161 ASP A N 1
ATOM 1243 C CA . ASP A 1 161 ? 13.302 -10.672 -30.671 1.00 58.47 161 ASP A CA 1
ATOM 1244 C C . ASP A 1 161 ? 14.152 -9.503 -30.208 1.00 58.47 161 ASP A C 1
ATOM 1246 O O . ASP A 1 161 ? 14.328 -9.267 -29.012 1.00 58.47 161 ASP A O 1
ATOM 1250 N N . VAL A 1 162 ? 14.707 -8.780 -31.170 1.00 57.94 162 VAL A N 1
ATOM 1251 C CA . VAL A 1 162 ? 15.500 -7.597 -30.879 1.00 57.94 162 VAL A CA 1
ATOM 1252 C C . VAL A 1 162 ? 14.651 -6.389 -31.215 1.00 57.94 162 VAL A C 1
ATOM 1254 O O . VAL A 1 162 ? 14.332 -6.150 -32.378 1.00 57.94 162 VAL A O 1
ATOM 1257 N N . ARG A 1 163 ? 14.268 -5.628 -30.193 1.00 59.81 163 ARG A N 1
ATOM 1258 C CA . ARG A 1 163 ? 13.678 -4.306 -30.387 1.00 59.81 163 ARG A CA 1
ATOM 1259 C C . ARG A 1 163 ? 14.809 -3.301 -30.312 1.00 59.81 163 ARG A C 1
ATOM 1261 O O . ARG A 1 163 ? 15.428 -3.131 -29.266 1.00 59.81 163 ARG A O 1
ATOM 1268 N N . MET A 1 164 ? 15.109 -2.692 -31.447 1.00 64.81 164 MET A N 1
ATOM 1269 C CA . MET A 1 164 ? 16.130 -1.664 -31.551 1.00 64.81 164 MET A CA 1
ATOM 1270 C C . MET A 1 164 ? 15.448 -0.321 -31.795 1.00 64.81 164 MET A C 1
ATOM 1272 O O . MET A 1 164 ? 14.674 -0.192 -32.742 1.00 64.81 164 MET A O 1
ATOM 1276 N N . HIS A 1 165 ? 15.740 0.683 -30.970 1.00 64.38 165 HIS A N 1
ATOM 1277 C CA . HIS A 1 165 ? 15.365 2.070 -31.258 1.00 64.38 165 HIS A CA 1
ATOM 1278 C C . HIS A 1 165 ? 16.453 2.742 -32.104 1.00 64.38 165 HIS A C 1
ATOM 1280 O O . HIS A 1 165 ? 17.014 3.769 -31.735 1.00 64.38 165 HIS A O 1
ATOM 1286 N N . LEU A 1 166 ? 16.791 2.106 -33.226 1.00 63.34 166 LEU A N 1
ATOM 1287 C CA . LEU A 1 166 ? 17.765 2.611 -34.185 1.00 63.34 166 LEU A CA 1
ATOM 1288 C C . LEU A 1 166 ? 17.076 3.501 -35.216 1.00 63.34 166 LEU A C 1
ATOM 1290 O O . LEU A 1 166 ? 15.938 3.247 -35.615 1.00 63.34 166 LEU A O 1
ATOM 1294 N N . THR A 1 167 ? 17.775 4.541 -35.662 1.00 65.12 167 THR A N 1
ATOM 1295 C CA . THR A 1 167 ? 17.320 5.327 -36.812 1.00 65.12 167 THR A CA 1
ATOM 1296 C C . THR A 1 167 ? 17.505 4.524 -38.102 1.00 65.12 167 THR A C 1
ATOM 1298 O O . THR A 1 167 ? 18.287 3.574 -38.138 1.00 65.12 167 THR A O 1
ATOM 1301 N N . GLN A 1 168 ? 16.832 4.917 -39.191 1.00 67.31 168 GLN A N 1
ATOM 1302 C CA . GLN A 1 168 ? 17.034 4.272 -40.496 1.00 67.31 168 GLN A CA 1
ATOM 1303 C C . GLN A 1 168 ? 18.515 4.296 -40.914 1.00 67.31 168 GLN A C 1
ATOM 1305 O O . GLN A 1 168 ? 19.034 3.286 -41.372 1.00 67.31 168 GLN A O 1
ATOM 1310 N N . ALA A 1 169 ? 19.218 5.401 -40.645 1.00 70.50 169 ALA A N 1
ATOM 1311 C CA . ALA A 1 169 ? 20.645 5.533 -40.932 1.00 70.50 169 ALA A CA 1
ATOM 1312 C C . ALA A 1 169 ? 21.512 4.537 -40.138 1.00 70.50 169 ALA A C 1
ATOM 1314 O O . ALA A 1 169 ? 22.473 3.991 -40.675 1.00 70.50 169 ALA A O 1
ATOM 1315 N N . ASP A 1 170 ? 21.171 4.260 -38.875 1.00 66.44 170 ASP A N 1
ATOM 1316 C CA . ASP A 1 170 ? 21.889 3.259 -38.080 1.00 66.44 170 ASP A CA 1
ATOM 1317 C C . ASP A 1 170 ? 21.588 1.830 -38.576 1.00 66.44 170 ASP A C 1
ATOM 1319 O O . ASP A 1 170 ? 22.483 0.982 -38.629 1.00 66.44 170 ASP A O 1
ATOM 1323 N N . CYS A 1 171 ? 20.338 1.561 -38.976 1.00 68.75 171 CYS A N 1
ATOM 1324 C CA 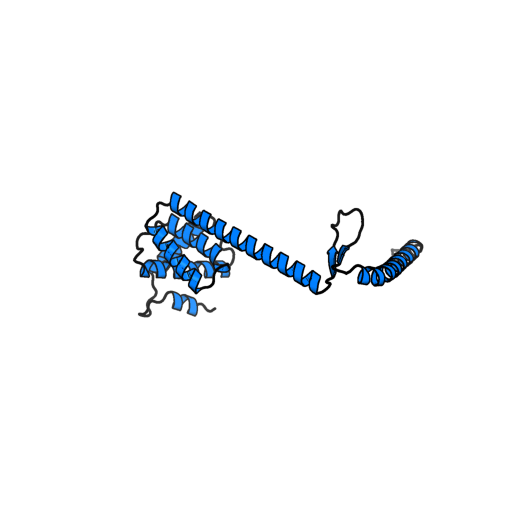. CYS A 1 171 ? 19.927 0.287 -39.573 1.00 68.75 171 CYS A CA 1
ATOM 1325 C C . CYS A 1 171 ? 20.678 0.003 -40.880 1.00 68.75 171 CYS A C 1
ATOM 1327 O O . CYS A 1 171 ? 21.149 -1.119 -41.073 1.00 68.75 171 CYS A O 1
ATOM 1329 N N . ASP A 1 172 ? 20.849 1.014 -41.733 1.00 73.25 172 ASP A N 1
ATOM 1330 C CA . ASP A 1 172 ? 21.561 0.892 -43.010 1.00 73.25 172 ASP A CA 1
ATOM 1331 C C . ASP A 1 172 ? 23.036 0.486 -42.812 1.00 73.25 172 ASP A C 1
ATOM 1333 O O . ASP A 1 172 ? 23.610 -0.224 -43.641 1.00 73.25 172 ASP A O 1
ATOM 1337 N N . VAL A 1 173 ? 23.643 0.868 -41.682 1.00 72.62 173 VAL A N 1
ATOM 1338 C CA . VAL A 1 173 ? 25.021 0.496 -41.317 1.00 72.62 173 VAL A CA 1
ATOM 1339 C C . VAL A 1 173 ? 25.088 -0.873 -40.634 1.00 72.62 173 VAL A C 1
ATOM 1341 O O . VAL A 1 173 ? 25.963 -1.686 -40.945 1.00 72.62 173 VAL A O 1
ATOM 1344 N N . LEU A 1 174 ? 24.192 -1.146 -39.682 1.00 68.19 174 LEU A N 1
ATOM 1345 C CA . LEU A 1 174 ? 24.299 -2.309 -38.796 1.00 68.19 174 LEU A CA 1
ATOM 1346 C C . LEU A 1 174 ? 23.696 -3.589 -39.387 1.00 68.19 174 LEU A C 1
ATOM 1348 O O . LEU A 1 174 ? 24.255 -4.669 -39.171 1.00 68.19 174 LEU A O 1
ATOM 1352 N N . LEU A 1 175 ? 22.604 -3.504 -40.156 1.00 72.44 175 LEU A N 1
ATOM 1353 C CA . LEU A 1 175 ? 21.940 -4.686 -40.724 1.00 72.44 175 LEU A CA 1
ATOM 1354 C C . LEU A 1 175 ? 22.868 -5.522 -41.624 1.00 72.44 175 LEU A C 1
ATOM 1356 O O . LEU A 1 175 ? 22.941 -6.734 -41.405 1.00 72.44 175 LEU A O 1
ATOM 1360 N N . PRO A 1 176 ? 23.670 -4.938 -42.541 1.00 76.81 176 PRO A N 1
ATOM 1361 C CA . PRO A 1 176 ? 24.597 -5.721 -43.361 1.00 76.81 176 PRO A CA 1
ATOM 1362 C C . PRO A 1 176 ? 25.652 -6.478 -42.539 1.00 76.81 176 PRO A C 1
ATOM 1364 O O . PRO A 1 176 ? 26.083 -7.574 -42.913 1.00 76.81 176 PRO A O 1
ATOM 1367 N N . VAL A 1 177 ? 26.083 -5.907 -41.408 1.00 73.44 177 VAL A N 1
ATOM 1368 C CA . VAL A 1 177 ? 27.061 -6.527 -40.501 1.00 73.44 177 VAL A CA 1
ATOM 1369 C C . VAL A 1 177 ? 26.420 -7.684 -39.735 1.00 73.44 177 VAL A C 1
ATOM 1371 O O . VAL A 1 177 ? 26.986 -8.781 -39.686 1.00 73.44 177 VAL A O 1
ATOM 1374 N N . LEU A 1 178 ? 25.227 -7.465 -39.179 1.00 70.94 178 LEU A N 1
ATOM 1375 C CA . LEU A 1 178 ? 24.470 -8.486 -38.453 1.00 70.94 178 LEU A CA 1
ATOM 1376 C C . LEU A 1 178 ? 24.102 -9.669 -39.359 1.00 70.94 178 LEU A C 1
ATOM 1378 O O . LEU A 1 178 ? 24.258 -10.823 -38.947 1.00 70.94 178 LEU A O 1
ATOM 1382 N N . ASP A 1 179 ? 23.721 -9.4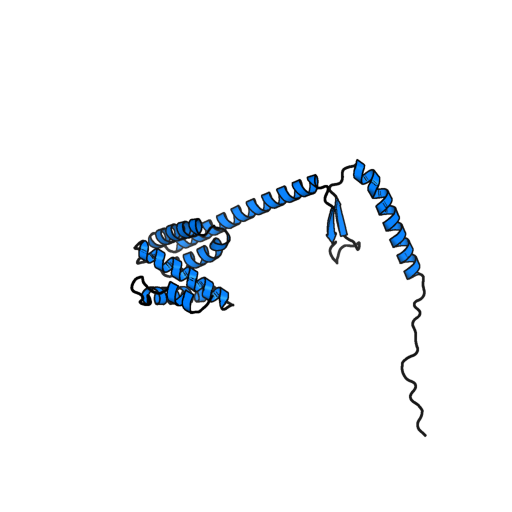13 -40.612 1.00 71.44 179 ASP A N 1
ATOM 1383 C CA . ASP A 1 179 ? 23.438 -10.459 -41.598 1.00 71.44 179 ASP A CA 1
ATOM 1384 C C . ASP A 1 179 ? 24.674 -11.290 -41.942 1.00 71.44 179 ASP A C 1
ATOM 1386 O O . ASP A 1 179 ? 24.609 -12.521 -41.999 1.00 71.44 179 ASP A O 1
ATOM 1390 N N . ARG A 1 180 ? 25.840 -10.655 -42.090 1.00 72.12 180 ARG A N 1
ATOM 1391 C CA . ARG A 1 180 ? 27.096 -11.377 -42.331 1.00 72.12 180 ARG A CA 1
ATOM 1392 C C . ARG A 1 180 ? 27.458 -12.290 -41.156 1.00 72.12 180 ARG A C 1
ATOM 1394 O O . ARG A 1 180 ? 27.861 -13.440 -41.356 1.00 72.12 180 ARG A O 1
ATOM 1401 N N . ILE A 1 181 ? 27.282 -11.811 -39.923 1.00 69.50 181 ILE A N 1
ATOM 1402 C CA . ILE A 1 181 ? 27.516 -12.603 -38.707 1.00 69.50 181 ILE A CA 1
ATOM 1403 C C . ILE A 1 181 ? 26.521 -13.769 -38.626 1.00 69.50 181 ILE A C 1
ATOM 1405 O O . ILE A 1 181 ? 26.928 -14.910 -38.369 1.00 69.50 181 ILE A O 1
ATOM 1409 N N . SER A 1 182 ? 25.235 -13.518 -38.887 1.00 65.69 182 SER A N 1
ATOM 1410 C CA . SER A 1 182 ? 24.182 -14.537 -38.835 1.00 65.69 182 SER A CA 1
ATOM 1411 C C . SER A 1 182 ? 24.416 -15.642 -39.876 1.00 65.69 182 SER A C 1
ATOM 1413 O O . SER A 1 182 ? 24.346 -16.832 -39.543 1.00 65.69 182 SER A O 1
ATOM 1415 N N . GLN A 1 183 ? 24.814 -15.281 -41.101 1.00 68.38 183 GLN A N 1
ATOM 1416 C CA . GLN A 1 183 ? 25.214 -16.220 -42.151 1.00 68.38 183 GLN A CA 1
ATOM 1417 C C . GLN A 1 183 ? 26.435 -17.051 -41.740 1.00 68.38 183 GLN A C 1
ATOM 1419 O O . GLN A 1 183 ? 26.417 -18.276 -41.883 1.00 68.38 183 GLN A O 1
ATOM 1424 N N . GLY A 1 184 ? 27.459 -16.434 -41.143 1.00 70.44 184 GLY A N 1
ATOM 1425 C CA . GLY A 1 184 ? 28.634 -17.146 -40.629 1.00 70.44 184 GLY A CA 1
ATOM 1426 C C . GLY A 1 184 ? 28.301 -18.137 -39.505 1.00 70.44 184 GLY A C 1
ATOM 1427 O O . GLY A 1 184 ? 28.871 -19.230 -39.431 1.00 70.44 184 GLY A O 1
ATOM 1428 N N . ILE A 1 185 ? 27.350 -17.806 -38.626 1.00 69.12 185 ILE A N 1
ATOM 1429 C CA . ILE A 1 185 ? 26.842 -18.735 -37.603 1.00 69.12 185 ILE A CA 1
ATOM 1430 C C . ILE A 1 185 ? 26.071 -19.890 -38.257 1.00 69.12 185 ILE A C 1
ATOM 1432 O O . ILE A 1 185 ? 26.319 -21.050 -37.916 1.00 69.12 185 ILE A O 1
ATOM 1436 N N . ARG A 1 186 ? 25.178 -19.608 -39.217 1.00 69.12 186 ARG A N 1
ATOM 1437 C CA . ARG A 1 186 ? 24.421 -20.633 -39.963 1.00 69.12 186 ARG A CA 1
ATOM 1438 C C . ARG A 1 186 ? 25.355 -21.593 -40.705 1.00 69.12 186 ARG A C 1
ATOM 1440 O O . ARG A 1 186 ? 25.179 -22.808 -40.596 1.00 69.12 186 ARG A O 1
ATOM 1447 N N . TYR A 1 187 ? 26.378 -21.069 -41.380 1.00 70.81 187 TYR A N 1
ATOM 1448 C CA . TYR A 1 187 ? 27.390 -21.860 -42.084 1.00 70.81 187 TYR A CA 1
ATOM 1449 C C . TYR A 1 187 ? 28.162 -22.773 -41.124 1.00 70.81 187 TYR A C 1
ATOM 1451 O O . TYR A 1 187 ? 28.212 -23.986 -41.326 1.00 70.81 187 TYR A O 1
ATOM 1459 N N . ARG A 1 188 ? 28.671 -22.229 -40.007 1.00 69.94 188 ARG A N 1
ATOM 1460 C CA . ARG A 1 188 ? 29.370 -23.019 -38.976 1.00 69.94 188 ARG A CA 1
ATOM 1461 C C . ARG A 1 188 ? 28.479 -24.096 -38.352 1.00 69.94 188 ARG A C 1
ATOM 1463 O O . ARG A 1 188 ? 28.951 -25.201 -38.091 1.00 69.94 188 ARG A O 1
ATOM 1470 N N . ARG A 1 189 ? 27.189 -23.816 -38.130 1.00 66.81 189 ARG A N 1
ATOM 1471 C CA . ARG A 1 189 ? 26.227 -24.805 -37.611 1.00 66.81 189 ARG A CA 1
ATOM 1472 C C . ARG A 1 189 ? 25.934 -25.919 -38.622 1.00 66.81 189 ARG A C 1
ATOM 1474 O O . ARG A 1 189 ? 25.888 -27.078 -38.217 1.00 66.81 189 ARG A O 1
ATOM 1481 N N . ARG A 1 190 ? 25.802 -25.607 -39.919 1.00 64.44 190 ARG A N 1
ATOM 1482 C CA . ARG A 1 190 ? 25.680 -26.627 -40.982 1.00 64.44 190 ARG A CA 1
ATOM 1483 C C . ARG A 1 190 ? 26.938 -27.487 -41.088 1.00 64.44 190 ARG A C 1
ATOM 1485 O O . ARG A 1 190 ? 26.825 -28.707 -41.086 1.00 64.44 190 ARG A O 1
ATOM 1492 N N . ALA A 1 191 ? 28.120 -26.873 -41.062 1.00 65.12 191 ALA A N 1
ATOM 1493 C CA . ALA A 1 191 ? 29.394 -27.592 -41.083 1.00 65.12 191 ALA A CA 1
ATOM 1494 C C . ALA A 1 191 ? 29.578 -28.526 -39.868 1.00 65.12 191 ALA A C 1
ATOM 1496 O O . ALA A 1 191 ? 30.182 -29.587 -39.991 1.00 65.12 191 ALA A O 1
ATOM 1497 N N . ARG A 1 192 ? 29.027 -28.168 -38.698 1.00 59.09 192 ARG A N 1
ATOM 1498 C CA . ARG A 1 192 ? 29.021 -29.033 -37.503 1.00 59.09 192 ARG A CA 1
ATOM 1499 C C . ARG A 1 192 ? 28.007 -30.180 -37.576 1.00 59.09 192 ARG A C 1
ATOM 1501 O O . ARG A 1 192 ? 28.296 -31.238 -37.036 1.00 59.09 192 ARG A O 1
ATOM 1508 N N . ARG A 1 193 ? 26.859 -30.003 -38.241 1.00 57.91 193 ARG A N 1
ATOM 1509 C CA . ARG A 1 193 ? 25.866 -31.078 -38.463 1.00 57.91 193 ARG A CA 1
ATOM 1510 C C . ARG A 1 193 ? 26.273 -32.074 -39.558 1.00 57.91 193 ARG A C 1
ATOM 1512 O O . ARG A 1 193 ? 25.769 -33.186 -39.555 1.00 57.91 193 ARG A O 1
ATOM 1519 N N . GLY A 1 194 ? 27.173 -31.690 -40.465 1.00 50.25 194 GLY A N 1
ATOM 1520 C CA . GLY A 1 194 ? 27.713 -32.558 -41.521 1.00 50.25 194 GLY A CA 1
ATOM 1521 C C . GLY A 1 194 ? 28.937 -33.395 -41.123 1.00 50.25 194 GLY A C 1
ATOM 1522 O O . GLY A 1 194 ? 29.482 -34.094 -41.971 1.00 50.25 194 GLY A O 1
ATOM 1523 N N . ARG A 1 195 ? 29.401 -33.329 -39.866 1.00 46.47 195 ARG A N 1
ATOM 1524 C CA . ARG A 1 195 ? 30.441 -34.236 -39.361 1.00 46.47 195 ARG A CA 1
ATOM 1525 C C . ARG A 1 195 ? 29.766 -35.466 -38.748 1.00 46.47 195 ARG A C 1
ATOM 1527 O O . ARG A 1 195 ? 28.973 -35.274 -37.825 1.00 46.47 195 ARG A O 1
ATOM 1534 N N . PRO A 1 196 ? 30.070 -36.699 -39.199 1.00 41.28 196 PRO A N 1
ATOM 1535 C CA . PRO A 1 196 ? 29.642 -37.879 -38.470 1.00 41.28 196 PRO A CA 1
ATOM 1536 C C . PRO A 1 196 ? 30.212 -37.782 -37.056 1.00 41.28 196 PRO A C 1
ATOM 1538 O O . PRO A 1 196 ? 31.402 -37.521 -36.866 1.00 41.28 196 PRO A O 1
ATOM 1541 N N . SER A 1 197 ? 29.346 -37.932 -36.059 1.00 42.69 197 SER A N 1
ATOM 1542 C CA . SER A 1 197 ? 29.771 -38.115 -34.680 1.00 42.69 197 SER A CA 1
ATOM 1543 C C . SER A 1 197 ? 30.738 -39.294 -34.648 1.00 42.69 197 SER A C 1
ATOM 1545 O O . SER A 1 197 ? 30.344 -40.415 -34.974 1.00 42.69 197 SER A O 1
ATOM 1547 N N . LEU A 1 198 ? 31.986 -39.056 -34.243 1.00 39.78 198 LEU A N 1
ATOM 1548 C CA . LEU A 1 198 ? 32.853 -40.106 -33.718 1.00 39.78 198 LEU A CA 1
ATOM 1549 C C . LEU A 1 198 ? 32.204 -40.603 -32.420 1.00 39.78 198 LEU A C 1
ATOM 1551 O O . LEU A 1 198 ? 32.567 -40.195 -31.321 1.00 39.78 198 LEU A O 1
ATOM 1555 N N . HIS A 1 199 ? 31.176 -41.440 -32.560 1.00 34.00 199 HIS A N 1
ATOM 1556 C CA . HIS A 1 199 ? 30.777 -42.361 -31.517 1.00 34.00 199 HIS A CA 1
ATOM 1557 C C . HIS A 1 199 ? 31.997 -43.240 -31.270 1.00 34.00 199 HIS A C 1
ATOM 1559 O O . HIS A 1 199 ? 32.320 -44.085 -32.096 1.00 34.00 199 HIS A O 1
ATOM 1565 N N . ALA A 1 200 ? 32.702 -43.005 -30.168 1.00 33.19 200 ALA A N 1
ATOM 1566 C CA . ALA A 1 200 ? 33.603 -43.993 -29.606 1.00 33.19 200 ALA A CA 1
ATOM 1567 C C . ALA A 1 200 ? 32.740 -45.170 -29.120 1.00 33.19 200 ALA A C 1
ATOM 1569 O O . ALA A 1 200 ? 31.947 -44.969 -28.195 1.00 33.19 200 ALA A O 1
ATOM 1570 N N . PRO A 1 201 ? 32.846 -46.383 -29.693 1.00 41.38 201 PRO A N 1
ATOM 1571 C CA . PRO A 1 201 ? 32.102 -47.529 -29.217 1.00 41.38 201 PRO A CA 1
ATOM 1572 C C . PRO A 1 201 ? 33.070 -48.522 -28.576 1.00 41.38 201 PRO A C 1
ATOM 1574 O O . PRO A 1 201 ? 33.059 -49.680 -28.940 1.00 41.38 201 PRO A O 1
ATOM 1577 N N . TYR A 1 202 ? 33.950 -48.108 -27.666 1.00 35.47 202 TYR A N 1
ATOM 1578 C CA . TYR A 1 202 ? 34.797 -49.064 -26.946 1.00 35.47 202 TYR A CA 1
ATOM 1579 C C . TYR A 1 202 ? 35.158 -48.509 -25.581 1.00 35.47 202 TYR A C 1
ATOM 1581 O O . TYR A 1 202 ? 36.197 -47.890 -25.430 1.00 35.47 202 TYR A O 1
ATOM 1589 N N . LEU A 1 203 ? 34.274 -48.708 -24.604 1.00 36.94 203 LEU A N 1
ATOM 1590 C CA . LEU A 1 203 ? 34.632 -48.878 -23.190 1.00 36.94 203 LEU A CA 1
ATOM 1591 C C . LEU A 1 203 ? 33.417 -49.435 -22.427 1.00 36.94 203 LEU A C 1
ATOM 1593 O O . LEU A 1 203 ? 32.904 -48.844 -21.481 1.00 36.94 203 LEU A O 1
ATOM 1597 N N . ARG A 1 204 ? 32.940 -50.611 -22.849 1.00 35.53 204 ARG A N 1
ATOM 1598 C CA . ARG A 1 204 ? 32.245 -51.545 -21.957 1.00 35.53 204 ARG A CA 1
ATOM 1599 C C . ARG A 1 204 ? 32.666 -52.973 -22.295 1.00 35.53 204 ARG A C 1
ATOM 1601 O O . ARG A 1 204 ? 32.309 -53.497 -23.336 1.00 35.53 204 ARG A O 1
ATOM 1608 N N . GLN A 1 205 ? 33.391 -53.559 -21.344 1.00 36.91 205 GLN A N 1
ATOM 1609 C CA . GLN A 1 205 ? 33.292 -54.962 -20.941 1.00 36.91 205 GLN A CA 1
ATOM 1610 C C . GLN A 1 205 ? 33.705 -56.026 -21.971 1.00 36.91 205 GLN A C 1
ATOM 1612 O O . GLN A 1 205 ? 32.874 -56.573 -22.684 1.00 36.91 205 GLN A O 1
ATOM 1617 N N . LEU A 1 206 ? 34.967 -56.459 -21.893 1.00 35.06 206 LEU A N 1
ATOM 1618 C CA . LEU A 1 206 ? 35.281 -57.884 -22.015 1.00 35.06 206 LEU A CA 1
ATOM 1619 C C . LEU A 1 206 ? 36.064 -58.322 -20.775 1.00 35.06 206 LEU A C 1
ATOM 1621 O O . LEU A 1 206 ? 37.234 -58.014 -20.580 1.00 35.06 206 LEU A O 1
ATOM 1625 N N . VAL A 1 207 ? 35.307 -58.982 -19.908 1.00 41.69 207 VAL A N 1
ATOM 1626 C CA . VAL A 1 207 ? 35.714 -59.775 -18.751 1.00 41.69 207 VAL A CA 1
ATOM 1627 C C . VAL A 1 207 ? 36.693 -60.868 -19.215 1.00 41.69 207 VAL A C 1
ATOM 1629 O O . VAL A 1 207 ? 36.404 -61.511 -20.226 1.00 41.69 207 VAL A O 1
ATOM 1632 N N . PRO A 1 208 ? 37.821 -61.125 -18.526 1.00 39.53 208 PRO A N 1
ATOM 1633 C CA . PRO A 1 208 ? 38.675 -62.255 -18.879 1.00 39.53 208 PRO A CA 1
ATOM 1634 C C . PRO A 1 208 ? 37.944 -63.579 -18.584 1.00 39.53 208 PRO A C 1
ATOM 1636 O O . PRO A 1 208 ? 37.281 -63.694 -17.546 1.00 39.53 208 PRO A O 1
ATOM 1639 N N . PRO A 1 209 ? 38.027 -64.585 -19.473 1.00 42.47 209 PRO A N 1
ATOM 1640 C CA . PRO A 1 209 ? 37.368 -65.860 -19.254 1.00 42.47 209 PRO A CA 1
ATOM 1641 C C . PRO A 1 209 ? 38.050 -66.606 -18.107 1.00 42.47 209 PRO A C 1
ATOM 1643 O O . PRO A 1 209 ? 39.274 -66.663 -18.014 1.00 42.47 209 PRO A O 1
ATOM 1646 N N . ARG A 1 210 ? 37.234 -67.209 -17.241 1.00 40.91 210 ARG A N 1
ATOM 1647 C CA . ARG A 1 210 ? 37.688 -68.192 -16.258 1.00 40.91 210 ARG A CA 1
ATOM 1648 C C . ARG A 1 210 ? 38.320 -69.383 -16.980 1.00 40.91 210 ARG A C 1
ATOM 1650 O O . ARG A 1 210 ? 37.624 -70.024 -17.770 1.00 40.91 210 ARG A O 1
ATOM 1657 N N . ARG A 1 211 ? 39.563 -69.707 -16.632 1.00 45.66 211 ARG A N 1
ATOM 1658 C CA . ARG A 1 211 ? 40.055 -71.058 -16.326 1.00 45.66 211 ARG A CA 1
ATOM 1659 C C . ARG A 1 211 ? 41.363 -70.950 -15.559 1.00 45.66 211 ARG A C 1
ATOM 1661 O O . ARG A 1 211 ? 42.213 -70.148 -15.993 1.00 45.66 211 ARG A O 1
#

Organism: NCBI:txid208480

Sequence (211 aa):
MSHSELIAQFTTETGELDLGALDAIDALLRAGQESGWSRHTPQDHLHAVRLLGRISRRAAASGATCIADTNATKAARTLNRCERFFDPEVFDELTASLLEHAVTVDPDSFVKDCDNLLRDVDEMSGKTQDELAKLKIEQSRADRGIVFIPRDRNHPEFGADVRMHLTQADCDVLLPVLDRISQGIRYRRRARRGRPSLHAPYLRQLVPPRR

pLDDT: mean 70.09, std 12.76, range [33.19, 91.0]